Protein AF-A0A7M1QDY9-F1 (afdb_monomer)

Structure (mmCIF, N/CA/C/O backbone):
data_AF-A0A7M1QDY9-F1
#
_entry.id   AF-A0A7M1QDY9-F1
#
loop_
_atom_site.group_PDB
_atom_site.id
_atom_site.type_symbol
_atom_site.label_atom_id
_atom_site.label_alt_id
_atom_site.label_comp_id
_atom_site.label_asym_id
_atom_site.label_entity_id
_atom_site.label_seq_id
_atom_site.pdbx_PDB_ins_code
_atom_site.Cartn_x
_atom_site.Cartn_y
_atom_site.Cartn_z
_atom_site.occupancy
_atom_site.B_iso_or_equiv
_atom_site.auth_seq_id
_atom_site.auth_comp_id
_atom_site.auth_asym_id
_atom_site.auth_atom_id
_atom_site.pdbx_PDB_model_num
ATOM 1 N N . MET A 1 1 ? -4.913 10.438 -18.931 1.00 48.56 1 MET A N 1
ATOM 2 C CA . MET A 1 1 ? -5.358 9.789 -20.194 1.00 48.56 1 MET A CA 1
ATOM 3 C C . MET A 1 1 ? -5.704 8.328 -19.912 1.00 48.56 1 MET A C 1
ATOM 5 O O . MET A 1 1 ? -5.169 7.798 -18.949 1.00 48.56 1 MET A O 1
ATOM 9 N N . SER A 1 2 ? -6.590 7.679 -20.679 1.00 58.75 2 SER A N 1
ATOM 10 C CA . SER A 1 2 ? -6.944 6.262 -20.460 1.00 58.75 2 SER A CA 1
ATOM 11 C C . SER A 1 2 ? -5.987 5.308 -21.184 1.00 58.75 2 SER A C 1
ATOM 13 O O . SER A 1 2 ? -5.431 5.648 -22.227 1.00 58.75 2 SER A O 1
ATOM 15 N N . LEU A 1 3 ? -5.871 4.077 -20.683 1.00 56.25 3 LEU A N 1
ATOM 16 C CA . LEU A 1 3 ? -5.142 2.968 -21.309 1.00 56.25 3 LEU A CA 1
ATOM 17 C C . LEU A 1 3 ? -5.490 2.751 -22.793 1.00 56.25 3 LEU A C 1
ATOM 19 O O . LEU A 1 3 ? -4.623 2.469 -23.621 1.00 56.25 3 LEU A O 1
ATOM 23 N N . SER A 1 4 ? -6.764 2.932 -23.141 1.00 58.00 4 SER A N 1
ATOM 24 C CA . SER A 1 4 ? -7.235 2.851 -24.522 1.00 58.00 4 SER A CA 1
ATOM 25 C C . SER A 1 4 ? -6.537 3.862 -25.431 1.00 58.00 4 SER A C 1
ATOM 27 O O . SER A 1 4 ? -6.298 3.557 -26.591 1.00 58.00 4 SER A O 1
ATOM 29 N N . THR A 1 5 ? -6.107 5.010 -24.904 1.00 69.44 5 THR A N 1
ATOM 30 C CA . THR A 1 5 ? -5.361 6.025 -25.660 1.00 69.44 5 THR A CA 1
ATOM 31 C C . THR A 1 5 ? -3.939 5.555 -25.995 1.00 69.44 5 THR A C 1
ATOM 33 O O . THR A 1 5 ? -3.470 5.781 -27.109 1.00 69.44 5 THR A O 1
ATOM 36 N N . LEU A 1 6 ? -3.273 4.849 -25.072 1.00 61.81 6 LEU A N 1
ATOM 37 C CA . LEU A 1 6 ? -1.932 4.283 -25.277 1.00 61.81 6 LEU A CA 1
ATOM 38 C C . LEU A 1 6 ? -1.976 3.133 -26.294 1.00 61.81 6 LEU A C 1
ATOM 40 O O . LEU A 1 6 ? -1.236 3.137 -27.277 1.00 61.81 6 LEU A O 1
ATOM 44 N N . LEU A 1 7 ? -2.926 2.206 -26.135 1.00 70.19 7 LEU A N 1
ATOM 45 C CA . LEU A 1 7 ? -3.141 1.115 -27.092 1.00 70.19 7 LEU A CA 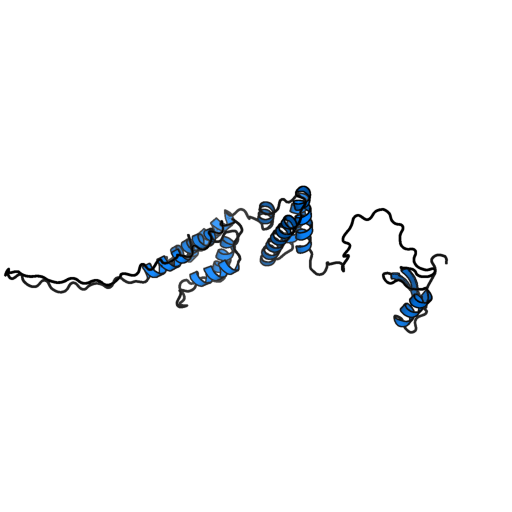1
ATOM 46 C C . LEU A 1 7 ? -3.546 1.626 -28.484 1.00 70.19 7 LEU A C 1
ATOM 48 O O . LEU A 1 7 ? -3.125 1.071 -29.499 1.00 70.19 7 LEU A O 1
ATOM 52 N N . GLN A 1 8 ? -4.339 2.697 -28.554 1.00 72.75 8 GLN A N 1
ATOM 53 C CA . GLN A 1 8 ? -4.769 3.288 -29.820 1.00 72.75 8 GLN A CA 1
ATOM 54 C C . GLN A 1 8 ? -3.642 4.049 -30.529 1.00 72.75 8 GLN A C 1
ATOM 56 O O . GLN A 1 8 ? -3.550 3.974 -31.753 1.00 72.75 8 GLN A O 1
ATOM 61 N N . ARG A 1 9 ? -2.738 4.703 -29.786 1.00 69.31 9 ARG A N 1
ATOM 62 C CA . ARG A 1 9 ? -1.502 5.272 -30.347 1.00 69.31 9 ARG A CA 1
ATOM 63 C C . ARG A 1 9 ? -0.561 4.190 -30.877 1.00 69.31 9 ARG A C 1
ATOM 65 O O . ARG A 1 9 ? -0.083 4.324 -31.999 1.00 69.31 9 ARG A O 1
ATOM 72 N N . ARG A 1 10 ? -0.375 3.088 -30.140 1.00 63.94 10 ARG A N 1
ATOM 73 C CA . ARG A 1 10 ? 0.434 1.944 -30.600 1.00 63.94 10 ARG A CA 1
ATOM 74 C C . ARG A 1 10 ? -0.115 1.333 -31.895 1.00 63.94 10 ARG A C 1
ATOM 76 O O . ARG A 1 10 ? 0.640 1.155 -32.842 1.00 63.94 10 ARG A O 1
ATOM 83 N N . LYS A 1 11 ? -1.436 1.126 -32.006 1.00 67.19 11 LYS A N 1
ATOM 84 C CA . LYS A 1 11 ? -2.069 0.666 -33.262 1.00 67.19 11 LYS A CA 1
ATOM 85 C C . LYS A 1 11 ? -1.843 1.611 -34.448 1.00 67.19 11 LYS A C 1
ATOM 87 O O . LYS A 1 11 ? -1.793 1.144 -35.580 1.00 67.19 11 LYS A O 1
ATOM 92 N N . ALA A 1 12 ? -1.724 2.915 -34.204 1.00 63.56 12 ALA A N 1
ATOM 93 C CA . ALA A 1 12 ? -1.473 3.898 -35.254 1.00 63.56 12 ALA A CA 1
ATOM 94 C C . ALA A 1 12 ? 0.001 3.938 -35.703 1.00 63.56 12 ALA A C 1
ATOM 96 O O . ALA A 1 12 ? 0.263 4.236 -36.864 1.00 63.56 12 ALA A O 1
ATOM 97 N N . ALA A 1 13 ? 0.951 3.619 -34.818 1.00 59.75 13 ALA A N 1
ATOM 98 C CA . ALA A 1 13 ? 2.385 3.639 -35.119 1.00 59.75 13 ALA A CA 1
ATOM 99 C C . ALA A 1 13 ? 2.877 2.398 -35.897 1.00 59.75 13 ALA A C 1
ATOM 101 O O . ALA A 1 13 ? 3.860 2.484 -36.626 1.00 59.75 13 ALA A O 1
ATOM 102 N N . THR A 1 14 ? 2.195 1.252 -35.784 1.00 47.06 14 THR A N 1
ATOM 103 C CA . THR A 1 14 ? 2.610 -0.023 -36.411 1.00 47.06 14 THR A CA 1
ATOM 104 C C . THR A 1 14 ? 2.152 -0.195 -37.868 1.00 47.06 14 THR A C 1
ATOM 106 O O . THR A 1 14 ? 2.354 -1.260 -38.443 1.00 47.06 14 THR A O 1
ATOM 109 N N . VAL A 1 15 ? 1.542 0.808 -38.509 1.00 42.53 15 VAL A N 1
ATOM 110 C CA . VAL A 1 15 ? 1.205 0.721 -39.943 1.00 42.53 15 VAL A CA 1
ATOM 111 C C . VAL A 1 15 ? 2.341 1.346 -40.761 1.00 42.53 15 VAL A C 1
ATOM 113 O O . VAL A 1 15 ? 2.376 2.571 -40.890 1.00 42.53 15 VAL A O 1
ATOM 116 N N . PRO A 1 16 ? 3.282 0.563 -41.328 1.00 43.78 16 PRO A N 1
ATOM 117 C CA . PRO A 1 16 ? 4.231 1.112 -42.284 1.00 43.78 16 PRO A CA 1
ATOM 118 C C . PRO A 1 16 ? 3.457 1.654 -43.488 1.00 43.78 16 PRO A C 1
ATOM 120 O O . PRO A 1 16 ? 2.618 0.964 -44.072 1.00 43.78 16 PRO A O 1
ATOM 123 N N . ALA A 1 17 ? 3.734 2.906 -43.855 1.00 47.31 17 ALA A N 1
ATOM 124 C CA . ALA A 1 17 ? 3.225 3.489 -45.083 1.00 47.31 17 ALA A CA 1
ATOM 125 C C . ALA A 1 17 ? 3.713 2.638 -46.261 1.00 47.31 17 ALA A C 1
ATOM 127 O O . ALA A 1 17 ? 4.910 2.573 -46.539 1.00 47.31 17 ALA A O 1
ATOM 128 N N . VAL A 1 18 ? 2.782 1.964 -46.936 1.00 41.25 18 VAL A N 1
ATOM 129 C CA . VAL A 1 18 ? 3.054 1.275 -48.197 1.00 41.25 18 VAL A CA 1
ATOM 130 C C . VAL A 1 18 ? 3.514 2.340 -49.197 1.00 41.25 18 VAL A C 1
ATOM 132 O O . VAL A 1 18 ? 2.745 3.266 -49.472 1.00 41.25 18 VAL A O 1
ATOM 135 N N . PRO A 1 19 ? 4.740 2.269 -49.744 1.00 42.50 19 PRO A N 1
ATOM 136 C CA . PRO A 1 19 ? 5.142 3.182 -50.795 1.00 42.50 19 PRO A CA 1
ATOM 137 C C . PRO A 1 19 ? 4.319 2.859 -52.043 1.00 42.50 19 PRO A C 1
ATOM 139 O O . PRO A 1 19 ? 4.519 1.837 -52.700 1.00 42.50 19 PRO A O 1
ATOM 142 N N . CYS A 1 20 ? 3.370 3.735 -52.368 1.00 37.59 20 CYS A N 1
ATOM 143 C CA . CYS A 1 20 ? 2.743 3.759 -53.680 1.00 37.59 20 CYS A CA 1
ATOM 144 C C . CYS A 1 20 ? 3.836 4.053 -54.712 1.00 37.59 20 CYS A C 1
ATOM 146 O O . CYS A 1 20 ? 4.263 5.195 -54.872 1.00 37.59 20 CYS A O 1
ATOM 148 N N . LEU A 1 21 ? 4.302 3.010 -55.398 1.00 41.06 21 LEU A N 1
ATOM 149 C CA . LEU A 1 21 ? 5.121 3.135 -56.595 1.00 41.06 21 LEU A CA 1
ATOM 150 C C . LEU A 1 21 ? 4.320 3.927 -57.637 1.00 41.06 21 LEU A C 1
ATOM 152 O O . LEU A 1 21 ? 3.361 3.425 -58.223 1.00 41.06 21 LEU A O 1
ATOM 156 N N . SER A 1 22 ? 4.703 5.185 -57.844 1.00 42.78 22 SER A N 1
ATOM 157 C CA . SER A 1 22 ? 4.216 6.022 -58.934 1.00 42.78 22 SER A CA 1
ATOM 158 C C . SER A 1 22 ? 4.711 5.442 -60.256 1.00 42.78 22 SER A C 1
ATOM 160 O O . SER A 1 22 ? 5.866 5.618 -60.646 1.00 42.78 22 SER A O 1
ATOM 162 N N . SER A 1 23 ? 3.824 4.710 -60.920 1.00 43.03 23 SER A N 1
ATOM 163 C CA . SER A 1 23 ? 4.032 4.158 -62.250 1.00 43.03 23 SER A CA 1
ATOM 164 C C . SER A 1 23 ? 3.696 5.205 -63.314 1.00 43.03 23 SER A C 1
ATOM 166 O O . SER A 1 23 ? 2.556 5.648 -63.404 1.00 43.03 23 SER A O 1
ATOM 168 N N . GLY A 1 24 ? 4.690 5.535 -64.142 1.00 39.44 24 GLY A N 1
ATOM 169 C CA . GLY A 1 24 ? 4.521 5.820 -65.569 1.00 39.44 24 GLY A CA 1
ATOM 170 C C . GLY A 1 24 ? 3.901 7.158 -65.971 1.00 39.44 24 GLY A C 1
ATOM 171 O O . GLY A 1 24 ? 2.699 7.263 -66.194 1.00 39.44 24 GLY A O 1
ATOM 172 N N . GLU A 1 25 ? 4.760 8.142 -66.234 1.00 46.03 25 GLU A N 1
ATOM 173 C CA . GLU A 1 25 ? 4.454 9.262 -67.125 1.00 46.03 25 GLU A CA 1
ATOM 174 C C . GLU A 1 25 ? 4.412 8.746 -68.577 1.00 46.03 25 GLU A C 1
ATOM 176 O O . GLU A 1 25 ? 5.436 8.412 -69.170 1.00 46.03 25 GLU A O 1
ATOM 181 N N . GLY A 1 26 ? 3.208 8.633 -69.142 1.00 42.25 26 GLY A N 1
ATOM 182 C CA . GLY A 1 26 ? 2.973 8.179 -70.512 1.00 42.25 26 GLY A CA 1
ATOM 183 C C . GLY A 1 26 ? 1.900 9.012 -71.211 1.00 42.25 26 GLY A C 1
ATOM 184 O O . GLY A 1 26 ? 0.713 8.816 -70.996 1.00 42.25 26 GLY A O 1
ATOM 185 N N . 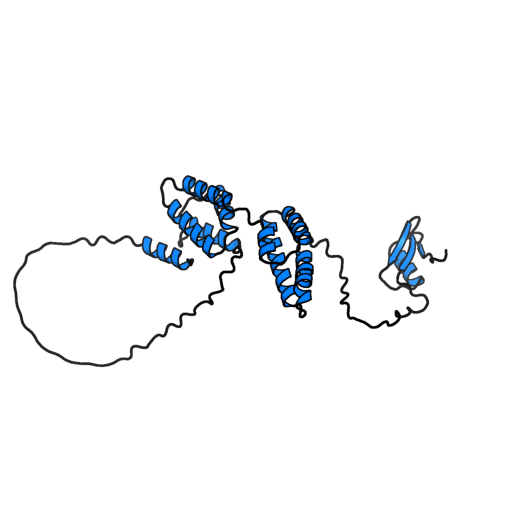THR A 1 27 ? 2.358 9.930 -72.066 1.00 42.66 27 THR A N 1
ATOM 186 C CA . THR A 1 27 ? 1.692 10.510 -73.254 1.00 42.66 27 THR A CA 1
ATOM 187 C C . THR A 1 27 ? 0.223 10.959 -73.171 1.00 42.66 27 THR A C 1
ATOM 189 O O . THR A 1 27 ? -0.720 10.177 -73.246 1.00 42.66 27 THR A O 1
ATOM 192 N N . LYS A 1 28 ? 0.051 12.287 -73.220 1.00 44.84 28 LYS A N 1
ATOM 193 C CA . LYS A 1 28 ? -1.191 13.005 -73.544 1.00 44.84 28 LYS A CA 1
ATOM 194 C C . LYS A 1 28 ? -1.674 12.666 -74.965 1.00 44.84 28 LYS A C 1
ATOM 196 O O . LYS A 1 28 ? -0.931 12.873 -75.924 1.00 44.84 28 LYS A O 1
ATOM 201 N N . LYS A 1 29 ? -2.943 12.269 -75.116 1.00 51.09 29 LYS A N 1
ATOM 202 C CA . LYS A 1 29 ? -3.711 12.415 -76.366 1.00 51.09 29 LYS A CA 1
ATOM 203 C C . LYS A 1 29 ? -5.193 12.702 -76.072 1.00 51.09 29 LYS A C 1
ATOM 205 O O . LYS A 1 29 ? -5.890 11.885 -75.491 1.00 51.09 29 LYS A O 1
ATOM 210 N N . THR A 1 30 ? -5.580 13.921 -76.448 1.00 43.28 30 THR A N 1
ATOM 211 C CA . THR A 1 30 ? -6.869 14.435 -76.961 1.00 43.28 30 THR A CA 1
ATOM 212 C C . THR A 1 30 ? -8.168 13.627 -76.821 1.00 43.28 30 THR A C 1
ATOM 214 O O . THR A 1 30 ? -8.293 12.555 -77.399 1.00 43.28 30 THR A O 1
ATOM 217 N N . THR A 1 31 ? -9.149 14.307 -76.206 1.00 45.59 31 THR A N 1
ATOM 218 C CA . THR A 1 31 ? -10.483 14.676 -76.742 1.00 45.59 31 THR A CA 1
ATOM 219 C C . THR A 1 31 ? -11.425 13.575 -77.237 1.00 45.59 31 THR A C 1
ATOM 221 O O . THR A 1 31 ? -11.134 12.943 -78.243 1.00 45.59 31 THR A O 1
ATOM 224 N N . THR A 1 32 ? -12.607 13.476 -76.606 1.00 46.06 32 THR A N 1
ATOM 225 C CA . THR A 1 32 ? -13.937 13.530 -77.260 1.00 46.06 32 THR A CA 1
ATOM 226 C C . THR A 1 32 ? -15.043 13.641 -76.199 1.00 46.06 32 THR A C 1
ATOM 228 O O . THR A 1 32 ? -15.113 12.849 -75.262 1.00 46.06 32 THR A O 1
ATOM 231 N N . GLU A 1 33 ? -15.883 14.664 -76.358 1.00 47.62 33 GLU A N 1
ATOM 232 C CA . GLU A 1 33 ? -17.169 14.874 -75.689 1.00 47.62 33 GLU A CA 1
ATOM 233 C C . GLU A 1 33 ? -18.214 13.853 -76.172 1.00 47.62 33 GLU A C 1
ATOM 235 O O . GLU A 1 33 ? -18.230 13.539 -77.358 1.00 47.62 33 GLU A O 1
ATOM 240 N N . GLN A 1 34 ? -19.135 13.407 -75.307 1.00 49.91 34 GLN A N 1
ATOM 241 C CA . GLN A 1 34 ? -20.586 13.659 -75.443 1.00 49.91 34 GLN A CA 1
ATOM 242 C C . GLN A 1 34 ? -21.462 12.843 -74.455 1.00 49.91 34 GLN A C 1
ATOM 244 O O . GLN A 1 34 ? -20.965 11.905 -73.833 1.00 49.91 34 GLN A O 1
ATOM 249 N N . PRO A 1 35 ? -22.737 13.258 -74.244 1.00 58.16 35 PRO A N 1
ATOM 250 C CA . PRO A 1 35 ? -23.470 13.134 -72.980 1.00 58.16 35 PRO A CA 1
ATOM 251 C C . PRO A 1 35 ? -24.764 12.288 -73.043 1.00 58.16 35 PRO A C 1
ATOM 253 O O . PRO A 1 35 ? -25.218 11.897 -74.115 1.00 58.16 35 PRO A O 1
ATOM 256 N N . GLY A 1 36 ? -25.419 12.147 -71.878 1.00 36.53 36 GLY A N 1
ATOM 257 C CA . GLY A 1 36 ? -26.836 11.762 -71.710 1.00 36.53 36 GLY A CA 1
ATOM 258 C C . GLY A 1 36 ? -27.037 10.303 -71.273 1.00 36.53 36 GLY A C 1
ATOM 259 O O . GLY A 1 36 ? -26.278 9.439 -71.681 1.00 36.53 36 GLY A O 1
ATOM 260 N N . THR A 1 37 ? -28.012 9.901 -70.450 1.00 47.97 37 THR A N 1
ATOM 261 C CA . THR A 1 37 ? -29.189 10.543 -69.817 1.00 47.97 37 THR A CA 1
ATOM 262 C C . THR A 1 37 ? -29.685 9.570 -68.686 1.00 47.97 37 THR A C 1
ATOM 264 O O . THR A 1 37 ? -28.922 8.664 -68.353 1.00 47.97 37 THR A O 1
ATOM 267 N N . PRO A 1 38 ? -30.864 9.694 -68.020 1.00 62.66 38 PRO A N 1
ATOM 268 C CA . PRO A 1 38 ? -30.998 9.533 -66.565 1.00 62.66 38 PRO A CA 1
ATOM 269 C C . PRO A 1 38 ? -31.962 8.393 -66.133 1.00 62.66 38 PRO A C 1
ATOM 271 O O . PRO A 1 38 ? -32.515 7.672 -66.959 1.00 62.66 38 PRO A O 1
ATOM 274 N N . GLY A 1 39 ? -32.231 8.299 -64.825 1.00 34.91 39 GLY A N 1
ATOM 275 C CA . GLY A 1 39 ? -33.263 7.443 -64.210 1.00 34.91 39 GLY A CA 1
ATOM 276 C C . GLY A 1 39 ? -32.633 6.272 -63.451 1.00 34.91 39 GLY A C 1
ATOM 277 O O . GLY A 1 39 ? -31.699 5.661 -63.941 1.00 34.91 39 GLY A O 1
ATOM 278 N N . SER A 1 40 ? -33.026 5.896 -62.240 1.00 43.34 40 SER A N 1
ATOM 279 C CA . SER A 1 40 ? -34.266 6.107 -61.497 1.00 43.34 40 SER A CA 1
ATOM 280 C C . SER A 1 40 ? -33.983 5.902 -59.992 1.00 43.34 40 SER A C 1
ATOM 282 O O . SER A 1 40 ? -32.942 5.334 -59.651 1.00 43.34 40 SER A O 1
ATOM 284 N N . PRO A 1 41 ? -34.880 6.341 -59.094 1.00 66.69 41 PRO A N 1
ATOM 285 C CA . PRO A 1 41 ? -34.748 6.190 -57.651 1.00 66.69 41 PRO A CA 1
ATOM 286 C C . PRO A 1 41 ? -35.358 4.860 -57.183 1.00 66.69 41 PRO A C 1
ATOM 288 O O . PRO A 1 41 ? -36.355 4.427 -57.747 1.00 66.69 41 PRO A O 1
ATOM 291 N N . ASP A 1 42 ? -34.818 4.252 -56.122 1.00 35.75 42 ASP A N 1
ATOM 292 C CA . ASP A 1 42 ? -35.671 3.833 -55.005 1.00 35.75 42 ASP A CA 1
ATOM 293 C C . ASP A 1 42 ? -34.8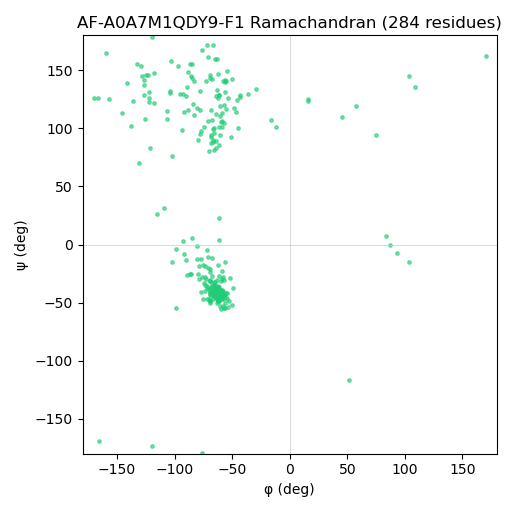90 3.458 -53.736 1.00 35.75 42 ASP A C 1
ATOM 295 O O . ASP A 1 42 ? -33.970 2.644 -53.734 1.00 35.75 42 ASP A O 1
ATOM 299 N N . SER A 1 43 ? -35.299 4.129 -52.660 1.00 45.75 43 SER A N 1
ATOM 300 C CA . SER A 1 43 ? -35.496 3.664 -51.288 1.00 45.75 43 SER A CA 1
ATOM 301 C C . SER A 1 43 ? -34.873 2.329 -50.865 1.00 45.75 43 SER A C 1
ATOM 303 O O . SER A 1 43 ? -35.302 1.285 -51.333 1.00 45.75 43 SER A O 1
ATOM 305 N N . THR A 1 44 ? -34.048 2.331 -49.808 1.00 42.69 44 THR A N 1
ATOM 306 C CA . THR A 1 44 ? -34.270 1.452 -48.638 1.00 42.69 44 THR A CA 1
ATOM 307 C C . THR A 1 44 ? -33.570 2.020 -47.393 1.00 42.69 44 THR A C 1
ATOM 309 O O . THR A 1 44 ? -32.379 2.308 -47.393 1.00 42.69 44 THR A O 1
ATOM 312 N N . ALA A 1 45 ? -34.375 2.186 -46.344 1.00 45.84 45 ALA A N 1
ATOM 313 C CA . ALA A 1 45 ? -34.083 2.481 -44.943 1.00 45.84 45 ALA A CA 1
ATOM 314 C C . ALA A 1 45 ? -32.631 2.275 -44.450 1.00 45.84 45 ALA A C 1
ATOM 316 O O . ALA A 1 45 ? -32.196 1.162 -44.160 1.00 45.84 45 ALA A O 1
ATOM 317 N N . GLY A 1 46 ? -31.932 3.391 -44.218 1.00 36.38 46 GLY A N 1
ATOM 318 C CA . GLY A 1 46 ? -30.735 3.455 -43.381 1.00 36.38 46 GLY A CA 1
ATOM 319 C C . GLY A 1 46 ? -31.120 3.501 -41.905 1.00 36.38 46 GLY A C 1
ATOM 320 O O . GLY A 1 46 ? -31.351 4.565 -41.336 1.00 36.38 46 GLY A O 1
ATOM 321 N N . MET A 1 47 ? -31.227 2.316 -41.318 1.00 43.16 47 MET A N 1
ATOM 322 C CA . MET A 1 47 ? -31.376 2.036 -39.895 1.00 43.16 47 MET A CA 1
ATOM 323 C C . MET A 1 47 ? -30.368 2.850 -39.066 1.00 43.16 47 MET A C 1
ATOM 325 O O . MET A 1 47 ? -29.156 2.664 -39.161 1.00 43.16 47 MET A O 1
ATOM 329 N N . VAL A 1 48 ? -30.883 3.775 -38.253 1.00 40.62 48 VAL A N 1
ATOM 330 C CA . VAL A 1 48 ? -30.109 4.518 -37.255 1.00 40.62 48 VAL A CA 1
ATOM 331 C C . VAL A 1 48 ? -29.683 3.525 -36.174 1.00 40.62 48 VAL A C 1
ATOM 333 O O . VAL A 1 48 ? -30.414 3.279 -35.217 1.00 40.62 48 VAL A O 1
ATOM 336 N N . CYS A 1 49 ? -28.496 2.936 -36.322 1.00 34.41 49 CYS A N 1
ATOM 337 C CA . CYS A 1 49 ? -27.808 2.272 -35.219 1.00 34.41 49 CYS A CA 1
ATOM 338 C C . CYS A 1 49 ? -27.378 3.345 -34.218 1.00 34.41 49 CYS A C 1
ATOM 340 O O . CYS A 1 49 ? -26.276 3.891 -34.273 1.00 34.41 49 CYS A O 1
ATOM 342 N N . ARG A 1 50 ? -28.293 3.667 -33.301 1.00 38.41 50 ARG A N 1
ATOM 343 C CA . ARG A 1 50 ? -28.003 4.356 -32.051 1.00 38.41 50 ARG A CA 1
ATOM 344 C C . ARG A 1 50 ? -27.109 3.425 -31.235 1.00 38.41 50 ARG A C 1
ATOM 346 O O . ARG A 1 50 ? -27.593 2.580 -30.495 1.00 38.41 50 ARG A O 1
ATOM 353 N N . VAL A 1 51 ? -25.800 3.546 -31.435 1.00 40.94 51 VAL A N 1
ATOM 354 C CA . VAL A 1 51 ? -24.803 2.978 -30.531 1.00 40.94 51 VAL A CA 1
ATOM 355 C C . VAL A 1 51 ? -24.960 3.740 -29.223 1.00 40.94 51 VAL A C 1
ATOM 357 O O . VAL A 1 51 ? -24.463 4.858 -29.073 1.00 40.94 51 VAL A O 1
ATOM 360 N N . GLU A 1 52 ? -25.727 3.166 -28.301 1.00 36.41 52 GLU A N 1
ATOM 361 C CA . GLU A 1 52 ? -25.663 3.522 -26.894 1.00 36.41 52 GLU A CA 1
ATOM 362 C C . GLU A 1 52 ? -24.236 3.213 -26.445 1.00 36.41 52 GLU A C 1
ATOM 364 O O . GLU A 1 52 ? -23.870 2.080 -26.150 1.00 36.41 52 GLU A O 1
ATOM 369 N N . ARG A 1 53 ? -23.380 4.239 -26.495 1.00 43.91 53 ARG A N 1
ATOM 370 C CA . ARG A 1 53 ? -22.160 4.259 -25.702 1.00 43.91 53 ARG A CA 1
ATOM 371 C C . ARG A 1 53 ? -22.625 4.158 -24.262 1.00 43.91 53 ARG A C 1
ATOM 373 O O . ARG A 1 53 ? -23.070 5.155 -23.696 1.00 43.91 53 ARG A O 1
ATOM 380 N N . GLU A 1 54 ? -22.525 2.958 -23.709 1.00 35.44 54 GLU A N 1
ATOM 381 C CA . GLU A 1 54 ? -22.377 2.744 -22.281 1.00 35.44 54 GLU A CA 1
ATOM 382 C C . GLU A 1 54 ? -21.209 3.633 -21.840 1.00 35.44 54 GLU A C 1
ATOM 384 O O . GLU A 1 54 ? -20.033 3.314 -22.010 1.00 35.44 54 GLU A O 1
ATOM 389 N N . GLN A 1 55 ? -21.537 4.848 -21.405 1.00 41.97 55 GLN A N 1
ATOM 390 C CA . GLN A 1 55 ? -20.615 5.674 -20.657 1.00 41.97 55 GLN A CA 1
ATOM 391 C C . GLN A 1 55 ? -20.407 4.923 -19.353 1.00 41.97 55 GLN A C 1
ATOM 393 O O . GLN A 1 55 ? -21.272 4.950 -18.477 1.00 41.97 55 GLN A O 1
ATOM 398 N N . GLU A 1 56 ? -19.278 4.215 -19.266 1.00 37.47 56 GLU A N 1
ATOM 399 C CA . GLU A 1 56 ? -18.739 3.779 -17.986 1.00 37.47 56 GLU A CA 1
ATOM 400 C C . GLU A 1 56 ? -18.865 4.960 -17.019 1.00 37.47 56 GLU A C 1
ATOM 402 O O . GLU A 1 56 ? -18.486 6.087 -17.377 1.00 37.47 56 GLU A O 1
ATOM 407 N N . PRO A 1 57 ? -19.458 4.747 -15.832 1.00 38.31 57 PRO A N 1
ATOM 408 C CA . PRO A 1 57 ? -19.617 5.813 -14.869 1.00 38.31 57 PRO A CA 1
ATOM 409 C C . PRO A 1 57 ? -18.239 6.420 -14.634 1.00 38.31 57 PRO A C 1
ATOM 411 O O . PRO A 1 57 ? -17.278 5.707 -14.344 1.00 38.31 57 PRO A O 1
ATOM 414 N N . ILE A 1 58 ? -18.145 7.740 -14.800 1.00 42.38 58 ILE A N 1
ATOM 415 C CA . ILE A 1 58 ? -16.971 8.527 -14.435 1.00 42.38 58 ILE A CA 1
ATOM 416 C C . ILE A 1 58 ? -16.885 8.432 -12.911 1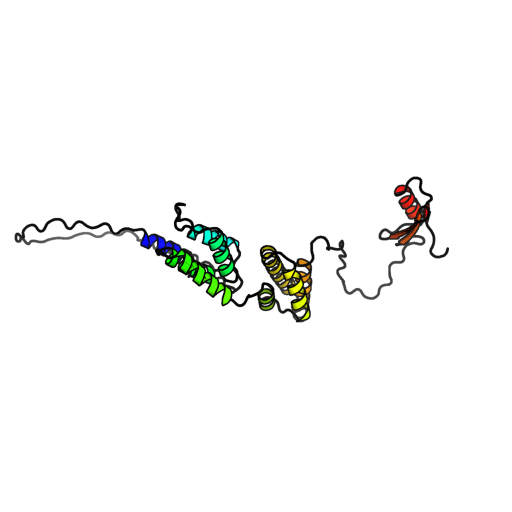.00 42.38 58 ILE A C 1
ATOM 418 O O . ILE A 1 58 ? -17.394 9.282 -12.184 1.00 42.38 58 ILE A O 1
ATOM 422 N N . ILE A 1 59 ? -16.322 7.328 -12.420 1.00 44.47 59 ILE A N 1
ATOM 423 C CA . ILE A 1 59 ? -15.906 7.186 -11.037 1.00 44.47 59 ILE A CA 1
ATOM 424 C C . ILE A 1 59 ? -14.873 8.287 -10.879 1.00 44.47 59 ILE A C 1
ATOM 426 O O . ILE A 1 59 ? -13.828 8.257 -11.531 1.00 44.47 59 ILE A O 1
ATOM 430 N N . ALA A 1 60 ? -15.226 9.313 -10.104 1.00 43.72 60 ALA A N 1
ATOM 431 C CA . ALA A 1 60 ? -14.296 10.357 -9.729 1.00 43.72 60 ALA A CA 1
ATOM 432 C C . ALA A 1 60 ? -13.031 9.658 -9.231 1.00 43.72 60 ALA A C 1
ATOM 434 O O . ALA A 1 60 ? -13.104 8.862 -8.293 1.00 43.72 60 ALA A O 1
ATOM 435 N N . ASP A 1 61 ? -11.929 9.897 -9.945 1.00 48.56 61 ASP A N 1
ATOM 436 C CA . ASP A 1 61 ? -10.601 9.352 -9.690 1.00 48.56 61 ASP A CA 1
ATOM 437 C C . ASP A 1 61 ? -10.197 9.852 -8.299 1.00 48.56 61 ASP A C 1
ATOM 439 O O . ASP A 1 61 ? -9.680 10.954 -8.114 1.00 48.56 61 ASP A O 1
ATOM 443 N N . SER A 1 62 ? -10.626 9.105 -7.284 1.00 49.75 62 SER A N 1
ATOM 444 C CA . SER A 1 62 ? -10.228 9.283 -5.901 1.00 49.75 62 SER A CA 1
ATOM 445 C C . SER A 1 62 ? -8.716 9.217 -5.957 1.00 49.75 62 SER A C 1
ATOM 447 O O . SER A 1 62 ? -8.189 8.187 -6.361 1.00 49.75 62 SER A O 1
ATOM 449 N N . GLY A 1 63 ? -8.020 10.301 -5.603 1.00 54.28 63 GLY A N 1
ATOM 450 C CA . GLY A 1 63 ? -6.551 10.388 -5.596 1.00 54.28 63 GLY A CA 1
ATOM 451 C C . GLY A 1 63 ? -5.857 9.403 -4.641 1.00 54.28 63 GLY A C 1
ATOM 452 O O . GLY A 1 63 ? -4.742 9.657 -4.188 1.00 54.28 63 GLY A O 1
ATOM 453 N N . ALA A 1 64 ? -6.533 8.310 -4.293 1.00 56.25 64 ALA A N 1
ATOM 454 C CA . ALA A 1 64 ? -6.000 7.124 -3.683 1.00 56.25 64 ALA A CA 1
ATOM 455 C C . ALA A 1 64 ? -5.081 6.379 -4.673 1.00 56.25 64 ALA A C 1
ATOM 457 O O . ALA A 1 64 ? -5.371 6.287 -5.871 1.00 56.25 64 ALA A O 1
ATOM 458 N N . PRO A 1 65 ? -3.982 5.798 -4.175 1.00 62.81 65 PRO A N 1
ATOM 459 C CA . PRO A 1 65 ? -3.080 5.004 -4.991 1.00 62.81 65 PRO A CA 1
ATOM 460 C C . PRO A 1 65 ? -3.811 3.769 -5.537 1.00 62.81 65 PRO A C 1
ATOM 462 O O . PRO A 1 65 ? -4.492 3.038 -4.801 1.00 62.81 65 PRO A O 1
ATOM 465 N N . ALA A 1 66 ? -3.656 3.519 -6.837 1.00 69.44 66 ALA A N 1
ATOM 466 C CA . ALA A 1 66 ? -4.231 2.356 -7.518 1.00 69.44 66 ALA A CA 1
ATOM 467 C C . ALA A 1 66 ? -3.648 1.033 -6.960 1.00 69.44 66 ALA A C 1
ATOM 469 O O . ALA A 1 66 ? -2.587 1.057 -6.330 1.00 69.44 66 ALA A O 1
ATOM 470 N N . PRO A 1 67 ? -4.303 -0.130 -7.125 1.00 73.44 67 PRO A N 1
ATOM 471 C CA . PRO A 1 67 ? -3.763 -1.406 -6.637 1.00 73.44 67 PRO A CA 1
ATOM 472 C C . PRO A 1 67 ? -2.432 -1.758 -7.324 1.00 73.44 67 PRO A C 1
ATOM 474 O O . PRO A 1 67 ? -2.242 -1.429 -8.494 1.00 73.44 67 PRO A O 1
ATOM 477 N N . GLU A 1 68 ? -1.501 -2.425 -6.635 1.00 73.62 68 GLU A N 1
ATOM 478 C CA . GLU A 1 68 ? -0.212 -2.850 -7.225 1.00 73.62 68 GLU A CA 1
ATOM 479 C C . GLU A 1 68 ? -0.369 -3.760 -8.450 1.00 73.62 68 GLU A C 1
ATOM 481 O O . GLU A 1 68 ? 0.452 -3.723 -9.363 1.00 73.62 68 GLU A O 1
ATOM 486 N N . THR A 1 69 ? -1.467 -4.515 -8.526 1.00 78.31 69 THR A N 1
ATOM 487 C CA . THR A 1 69 ? -1.786 -5.385 -9.669 1.00 78.31 69 THR A CA 1
ATOM 488 C C . THR A 1 69 ? -1.844 -4.612 -10.989 1.00 78.31 69 THR A C 1
ATOM 490 O O . THR A 1 69 ? -1.470 -5.148 -12.032 1.00 78.31 69 THR A O 1
ATOM 493 N N . ASP A 1 70 ? -2.233 -3.333 -10.947 1.00 82.69 70 ASP A N 1
ATOM 494 C CA . ASP A 1 70 ? -2.206 -2.458 -12.120 1.00 82.69 70 ASP A CA 1
ATOM 495 C C . ASP A 1 70 ? -0.763 -2.131 -12.552 1.00 82.69 70 ASP A C 1
ATOM 497 O O . ASP A 1 70 ? -0.504 -1.956 -13.742 1.00 82.69 70 ASP A O 1
ATOM 501 N N . ILE A 1 71 ? 0.191 -2.064 -11.613 1.00 88.94 71 ILE A N 1
ATOM 502 C CA . ILE A 1 71 ? 1.612 -1.800 -11.894 1.00 88.94 71 ILE A CA 1
ATOM 503 C C . ILE A 1 71 ? 2.240 -2.996 -12.603 1.00 88.94 71 ILE A C 1
ATOM 505 O O . ILE A 1 71 ? 2.909 -2.811 -13.617 1.00 88.94 71 ILE A O 1
ATOM 509 N N . ASP A 1 72 ? 2.009 -4.216 -12.113 1.00 89.88 72 ASP A N 1
ATOM 510 C CA . ASP A 1 72 ? 2.548 -5.421 -12.754 1.00 89.88 72 ASP A CA 1
ATOM 511 C C . ASP A 1 72 ? 1.980 -5.605 -14.165 1.00 89.88 72 ASP A C 1
ATOM 513 O O . ASP A 1 72 ? 2.707 -5.968 -15.092 1.00 89.88 72 ASP A O 1
ATOM 517 N N . TRP A 1 73 ? 0.701 -5.278 -14.360 1.00 92.12 73 TRP A N 1
ATOM 518 C CA . TRP A 1 73 ? 0.090 -5.283 -15.683 1.00 92.12 73 TRP A CA 1
ATOM 519 C C . TRP A 1 73 ? 0.689 -4.195 -16.599 1.00 92.12 73 TRP A C 1
ATOM 521 O O . TRP A 1 73 ? 0.976 -4.461 -17.766 1.00 92.12 73 TRP A O 1
ATOM 531 N N . LEU A 1 74 ? 0.962 -2.985 -16.097 1.00 92.69 74 LEU A N 1
ATOM 532 C CA . LEU A 1 74 ? 1.660 -1.943 -16.869 1.00 92.69 74 LEU A CA 1
ATOM 533 C C . LEU A 1 74 ? 3.092 -2.356 -17.231 1.00 92.69 74 LEU A C 1
ATOM 535 O O . LEU A 1 74 ? 3.492 -2.209 -18.384 1.00 92.69 74 LEU A O 1
ATOM 539 N N . LEU A 1 75 ? 3.839 -2.928 -16.285 1.00 93.38 75 LEU A N 1
ATOM 540 C CA . LEU A 1 75 ? 5.178 -3.471 -16.517 1.00 93.38 75 LEU A CA 1
ATOM 541 C C . LEU A 1 75 ? 5.176 -4.565 -17.580 1.00 93.38 75 LEU A C 1
ATOM 543 O O . LEU A 1 75 ? 6.064 -4.599 -18.430 1.00 93.38 75 LEU A O 1
ATOM 547 N N . HIS A 1 76 ? 4.165 -5.434 -17.565 1.00 92.56 76 HIS A N 1
ATOM 548 C CA . HIS A 1 76 ? 4.005 -6.456 -18.588 1.00 92.56 76 HIS A CA 1
ATOM 549 C C . HIS A 1 76 ? 3.848 -5.840 -19.988 1.00 92.56 76 HIS A C 1
ATOM 551 O O . HIS A 1 76 ? 4.537 -6.266 -20.906 1.00 92.56 76 HIS A O 1
ATOM 557 N N . ASN A 1 77 ? 3.031 -4.792 -20.148 1.00 93.62 77 ASN A N 1
ATOM 558 C CA . ASN A 1 77 ? 2.846 -4.114 -21.445 1.00 93.62 77 ASN A CA 1
ATOM 559 C C . ASN A 1 77 ? 4.028 -3.238 -21.887 1.00 93.62 77 ASN A C 1
ATOM 561 O O . ASN A 1 77 ? 4.113 -2.851 -23.057 1.00 93.62 77 ASN A O 1
ATOM 565 N N . LEU A 1 78 ? 4.901 -2.862 -20.952 1.00 93.50 78 LEU A N 1
ATOM 566 C CA . LEU A 1 78 ? 6.174 -2.224 -21.272 1.00 93.50 78 LEU A CA 1
ATOM 567 C C . LEU A 1 78 ? 7.184 -3.268 -21.761 1.00 93.50 78 LEU A C 1
ATOM 569 O O . LEU A 1 78 ? 7.891 -3.023 -22.729 1.00 93.50 78 LEU A O 1
ATOM 573 N N . ARG A 1 79 ? 7.223 -4.452 -21.139 1.00 94.56 79 ARG A N 1
ATOM 574 C CA . ARG A 1 79 ? 8.110 -5.548 -21.556 1.00 94.56 79 ARG A CA 1
ATOM 575 C C . ARG A 1 79 ? 7.681 -6.202 -22.862 1.00 94.56 79 ARG A C 1
ATOM 577 O O . ARG A 1 79 ? 8.541 -6.582 -23.647 1.00 94.56 79 ARG A O 1
ATOM 584 N N . PHE A 1 80 ? 6.380 -6.354 -23.079 1.00 93.06 80 PHE A N 1
ATOM 585 C CA . PHE A 1 80 ? 5.832 -7.120 -24.189 1.00 93.06 80 PHE A CA 1
ATOM 586 C C . PHE A 1 80 ? 4.809 -6.307 -24.972 1.00 93.06 80 PHE A C 1
ATOM 588 O O . PHE A 1 80 ? 4.038 -5.524 -24.411 1.00 93.06 80 PHE A O 1
ATOM 595 N N . ASP A 1 81 ? 4.779 -6.513 -26.283 1.00 90.44 81 ASP A N 1
ATOM 596 C CA . ASP A 1 81 ? 3.684 -6.022 -27.103 1.00 90.44 81 ASP A CA 1
ATOM 597 C C . ASP A 1 81 ? 2.423 -6.898 -26.946 1.00 90.44 81 ASP A C 1
ATOM 599 O O . ASP A 1 81 ? 2.390 -7.890 -26.216 1.00 90.44 81 ASP A O 1
ATOM 603 N N . TYR A 1 82 ? 1.353 -6.544 -27.658 1.00 86.00 82 TYR A N 1
ATOM 604 C CA . TYR A 1 82 ? 0.092 -7.293 -27.611 1.00 86.00 82 TYR A CA 1
ATOM 605 C C . TYR A 1 82 ? 0.183 -8.701 -28.231 1.00 86.00 82 TYR A C 1
ATOM 607 O O . TYR A 1 82 ? -0.754 -9.485 -28.080 1.00 86.00 82 TYR A O 1
ATOM 615 N N . THR A 1 83 ? 1.267 -9.016 -28.948 1.00 88.69 83 THR A N 1
ATOM 616 C CA . THR A 1 83 ? 1.545 -10.346 -29.509 1.00 88.69 83 THR A CA 1
ATOM 617 C C . THR A 1 83 ? 2.376 -11.214 -28.563 1.00 88.69 83 THR A C 1
ATOM 619 O O . THR A 1 83 ? 2.528 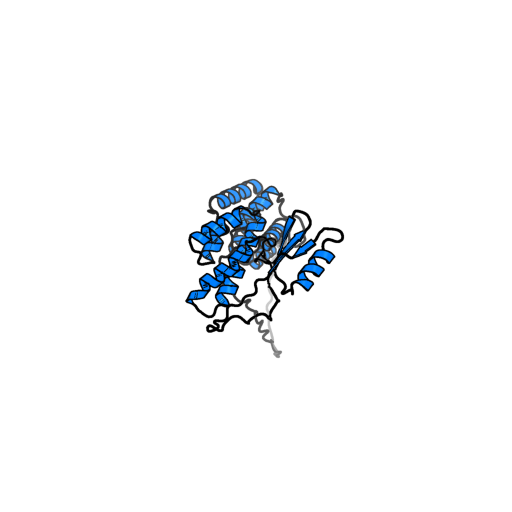-12.410 -28.805 1.00 88.69 83 THR A O 1
ATOM 622 N N . GLY A 1 84 ? 2.877 -10.634 -27.466 1.00 87.25 84 GLY A N 1
ATOM 623 C CA . GLY A 1 84 ? 3.792 -11.283 -26.532 1.00 87.25 84 GLY A CA 1
ATOM 624 C C . GLY A 1 84 ? 5.256 -11.223 -26.973 1.00 87.25 84 GLY A C 1
ATOM 625 O O . GLY A 1 84 ? 6.102 -11.850 -26.335 1.00 87.25 84 GLY A O 1
ATOM 626 N N . ALA A 1 85 ? 5.577 -10.486 -28.040 1.00 85.50 85 ALA A N 1
ATOM 627 C CA . ALA A 1 85 ? 6.956 -10.261 -28.445 1.00 85.50 85 ALA A CA 1
ATOM 628 C C . ALA A 1 85 ? 7.633 -9.282 -27.469 1.00 85.50 85 ALA A C 1
ATOM 630 O O . ALA A 1 85 ? 6.990 -8.327 -27.022 1.00 85.50 85 ALA A O 1
ATOM 631 N N . PRO A 1 86 ? 8.914 -9.501 -27.117 1.00 90.12 86 PRO A N 1
ATOM 632 C CA . PRO A 1 86 ? 9.652 -8.573 -26.272 1.00 90.12 86 PRO A CA 1
ATOM 633 C C . PRO A 1 86 ? 9.774 -7.220 -26.980 1.00 90.12 86 PRO A C 1
ATOM 635 O O . PRO A 1 86 ? 10.215 -7.152 -28.126 1.00 90.12 86 PRO A O 1
ATOM 638 N N . LEU A 1 87 ? 9.358 -6.159 -26.292 1.00 89.56 87 LEU A N 1
ATOM 639 C CA . LEU A 1 87 ? 9.391 -4.785 -26.782 1.00 89.56 87 LEU A CA 1
ATOM 640 C C . LEU A 1 87 ? 10.612 -4.048 -26.232 1.00 89.56 87 LEU A C 1
ATOM 642 O O . LEU A 1 87 ? 11.426 -3.549 -27.002 1.00 89.56 87 LEU A O 1
ATOM 646 N N . HIS A 1 88 ? 10.752 -4.047 -24.904 1.00 90.69 88 HIS A N 1
ATOM 647 C CA . HIS A 1 88 ? 11.841 -3.382 -24.195 1.00 90.69 88 HIS A CA 1
ATOM 648 C C . HIS A 1 88 ? 12.541 -4.358 -23.253 1.00 90.69 88 HIS A C 1
ATOM 650 O O . HIS A 1 88 ? 11.892 -5.119 -22.526 1.00 90.69 88 HIS A O 1
ATOM 656 N N . GLU A 1 89 ? 13.870 -4.306 -23.219 1.00 90.56 89 GLU A N 1
ATOM 657 C CA . GLU A 1 89 ? 14.666 -5.048 -22.243 1.00 90.56 89 GLU A CA 1
ATOM 658 C C . GLU A 1 89 ? 14.626 -4.314 -20.897 1.00 90.56 89 GLU A C 1
ATOM 660 O O . GLU A 1 89 ? 15.355 -3.358 -20.651 1.00 90.56 89 GLU A O 1
ATOM 665 N N . ILE A 1 90 ? 13.699 -4.734 -20.037 1.00 92.06 90 ILE A N 1
ATOM 666 C CA . ILE A 1 90 ? 13.553 -4.210 -18.676 1.00 92.06 90 ILE A CA 1
ATOM 667 C C . ILE A 1 90 ? 14.071 -5.280 -17.727 1.00 92.06 90 ILE A C 1
ATOM 669 O O . ILE A 1 90 ? 13.408 -6.307 -17.552 1.00 92.06 90 ILE A O 1
ATOM 673 N N . ASP A 1 91 ? 15.237 -5.054 -17.127 1.00 91.94 91 ASP A N 1
ATOM 674 C CA . ASP A 1 91 ? 15.787 -5.930 -16.092 1.00 91.94 91 ASP A CA 1
ATOM 675 C C . ASP A 1 91 ? 15.016 -5.803 -14.759 1.00 91.94 91 ASP A C 1
ATOM 677 O O . ASP A 1 91 ? 14.131 -4.955 -14.587 1.00 91.94 91 ASP A O 1
ATOM 681 N N . ASP A 1 92 ? 15.316 -6.678 -13.798 1.00 87.31 92 ASP A N 1
ATOM 682 C CA . ASP A 1 92 ? 14.617 -6.687 -12.506 1.00 87.31 92 ASP A CA 1
ATOM 683 C C . ASP A 1 92 ? 14.912 -5.436 -11.659 1.00 87.31 92 ASP A C 1
ATOM 685 O O . ASP A 1 92 ? 14.068 -5.012 -10.862 1.00 87.31 92 ASP A O 1
ATOM 689 N N . GLY A 1 93 ? 16.075 -4.808 -11.855 1.00 89.50 93 GLY A N 1
ATOM 690 C CA . GLY A 1 93 ? 16.456 -3.574 -11.171 1.00 89.50 93 GLY A CA 1
ATOM 691 C C . GLY A 1 93 ? 15.621 -2.385 -11.644 1.00 89.50 93 GLY A C 1
ATOM 692 O O . GLY A 1 93 ? 15.036 -1.666 -10.828 1.00 89.50 93 GLY A O 1
ATOM 693 N N . LEU A 1 94 ? 15.500 -2.213 -12.960 1.00 92.75 94 LEU A N 1
ATOM 694 C CA . LEU A 1 94 ? 14.659 -1.200 -13.580 1.00 92.75 94 LEU A CA 1
ATOM 695 C C . LEU A 1 94 ? 13.181 -1.454 -13.271 1.00 92.75 94 LEU A C 1
ATOM 697 O O . LEU A 1 94 ? 12.470 -0.517 -12.907 1.00 92.75 94 LEU A O 1
ATOM 701 N N . ALA A 1 95 ? 12.723 -2.708 -13.319 1.00 91.81 95 ALA A N 1
ATOM 702 C CA . ALA A 1 95 ? 11.365 -3.056 -12.908 1.00 91.81 95 ALA A CA 1
ATOM 703 C C . ALA A 1 95 ? 11.090 -2.637 -11.452 1.00 91.81 95 ALA A C 1
ATOM 705 O O . ALA A 1 95 ? 10.038 -2.066 -11.163 1.00 91.81 95 ALA A O 1
ATOM 706 N N . GLY A 1 96 ? 12.040 -2.858 -10.536 1.00 85.38 96 GLY A N 1
ATOM 707 C CA . GLY A 1 96 ? 11.949 -2.402 -9.146 1.00 85.38 96 GLY A CA 1
ATOM 708 C C . GLY A 1 96 ? 11.822 -0.879 -9.010 1.00 85.38 96 GLY A C 1
ATOM 709 O O . GLY A 1 96 ? 10.988 -0.398 -8.240 1.00 85.38 96 GLY A O 1
ATOM 710 N N . LEU A 1 97 ? 12.590 -0.111 -9.792 1.00 90.62 97 LEU A N 1
ATOM 711 C CA . LEU A 1 97 ? 12.498 1.355 -9.815 1.00 90.62 97 LEU A CA 1
ATOM 712 C C . LEU A 1 97 ? 11.149 1.842 -10.353 1.00 90.62 97 LEU A C 1
ATOM 714 O O . LEU A 1 97 ? 10.543 2.736 -9.762 1.00 90.62 97 LEU A O 1
ATOM 718 N N . ILE A 1 98 ? 10.652 1.231 -11.431 1.00 93.00 98 ILE A N 1
ATOM 719 C CA . ILE A 1 98 ? 9.343 1.564 -12.006 1.00 93.00 98 ILE A CA 1
ATOM 720 C C . ILE A 1 98 ? 8.236 1.303 -10.980 1.00 93.00 98 ILE A C 1
ATOM 722 O O . ILE A 1 98 ? 7.400 2.183 -10.761 1.00 93.00 98 ILE A O 1
ATOM 726 N N . ARG A 1 99 ? 8.259 0.146 -10.295 1.00 89.94 99 ARG A N 1
ATOM 727 C CA . ARG A 1 99 ? 7.293 -0.156 -9.224 1.00 89.94 99 ARG A CA 1
ATOM 728 C C . ARG A 1 99 ? 7.309 0.919 -8.151 1.00 89.94 99 ARG A C 1
ATOM 730 O O . ARG A 1 99 ? 6.265 1.478 -7.829 1.00 89.94 99 ARG A O 1
ATOM 737 N N . ARG A 1 100 ? 8.498 1.257 -7.652 1.00 83.81 100 ARG A N 1
ATOM 738 C CA . ARG A 1 100 ? 8.667 2.242 -6.581 1.00 83.81 100 ARG A CA 1
ATOM 739 C C . 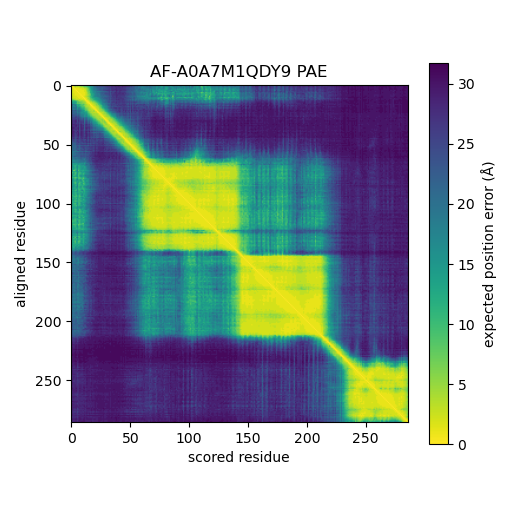ARG A 1 100 ? 8.176 3.636 -6.979 1.00 83.81 100 ARG A C 1
ATOM 741 O O . ARG A 1 100 ? 7.520 4.285 -6.174 1.00 83.81 100 ARG A O 1
ATOM 748 N N . ALA A 1 101 ? 8.429 4.072 -8.213 1.00 89.69 101 ALA A N 1
ATOM 749 C CA . ALA A 1 101 ? 7.973 5.371 -8.712 1.00 89.69 101 ALA A CA 1
ATOM 750 C C . ALA A 1 101 ? 6.456 5.433 -8.981 1.00 89.69 101 ALA A C 1
ATOM 752 O O . ALA A 1 101 ? 5.854 6.508 -8.894 1.00 89.69 101 ALA A O 1
ATOM 753 N N . MET A 1 102 ? 5.842 4.298 -9.341 1.00 90.19 102 MET A N 1
ATOM 754 C CA . MET A 1 102 ? 4.405 4.182 -9.615 1.00 90.19 102 MET A CA 1
ATOM 755 C C . MET A 1 102 ? 3.561 3.943 -8.363 1.00 90.19 102 MET A C 1
ATOM 757 O O . MET A 1 102 ? 2.382 4.299 -8.365 1.00 90.19 102 MET A O 1
ATOM 761 N N . LEU A 1 103 ? 4.136 3.366 -7.305 1.00 84.06 103 LEU A N 1
ATOM 762 C CA . LEU A 1 103 ? 3.419 2.970 -6.092 1.00 84.06 103 LEU A CA 1
ATOM 763 C C . LEU A 1 103 ? 2.525 4.085 -5.513 1.00 84.06 103 LEU A C 1
ATOM 765 O O . LEU A 1 103 ? 1.322 3.849 -5.376 1.00 84.06 103 LEU A O 1
ATOM 769 N N . PRO A 1 104 ? 3.015 5.320 -5.276 1.00 76.62 104 PRO A N 1
ATOM 770 C CA . PRO A 1 104 ? 2.192 6.368 -4.668 1.00 76.62 104 PRO A CA 1
ATOM 771 C C . PRO A 1 104 ? 1.258 7.076 -5.661 1.00 76.62 104 PRO A C 1
ATOM 773 O O . PRO A 1 104 ? 0.526 7.988 -5.272 1.00 76.62 104 PRO A O 1
ATOM 776 N N . LEU A 1 105 ? 1.302 6.712 -6.945 1.00 82.19 105 LEU A N 1
ATOM 777 C CA . LEU A 1 105 ? 0.521 7.355 -7.994 1.00 82.19 105 LEU A CA 1
ATOM 778 C C . LEU A 1 105 ? -0.886 6.752 -8.086 1.00 82.19 105 LEU A C 1
ATOM 780 O O . LEU A 1 105 ? -1.083 5.540 -7.950 1.00 82.19 105 LEU A O 1
ATOM 784 N N . ASP A 1 106 ? -1.864 7.607 -8.374 1.00 81.00 106 ASP A N 1
ATOM 785 C CA . ASP A 1 106 ? -3.189 7.170 -8.808 1.00 81.00 106 ASP A CA 1
ATOM 786 C C . ASP A 1 106 ? -3.126 6.494 -10.192 1.00 81.00 106 ASP A C 1
ATOM 788 O O . ASP A 1 106 ? -2.099 6.486 -10.884 1.00 81.00 106 ASP A O 1
ATOM 792 N N . LYS A 1 107 ? -4.243 5.898 -10.613 1.00 82.44 107 LYS A N 1
ATOM 793 C CA . LYS A 1 107 ? -4.318 5.134 -11.864 1.00 82.44 107 LYS A CA 1
ATOM 794 C C . LYS A 1 107 ? -3.926 5.974 -13.081 1.00 82.44 107 LYS A C 1
ATOM 796 O O . LYS A 1 107 ? -3.241 5.485 -13.985 1.00 82.44 107 LYS A O 1
ATOM 801 N N . ARG A 1 108 ? -4.354 7.235 -13.117 1.00 85.50 108 ARG A N 1
ATOM 802 C CA . ARG A 1 108 ? -4.091 8.143 -14.231 1.00 85.50 108 ARG A CA 1
ATOM 803 C C . ARG A 1 108 ? -2.616 8.523 -14.306 1.00 85.50 108 ARG A C 1
ATOM 805 O O . ARG A 1 108 ? -2.026 8.425 -15.382 1.00 85.50 108 ARG A O 1
ATOM 812 N N . ALA A 1 109 ? -2.022 8.919 -13.189 1.00 86.12 109 ALA A N 1
ATOM 813 C CA . ALA A 1 109 ? -0.622 9.300 -13.100 1.00 86.12 109 ALA A CA 1
ATOM 814 C C . ALA A 1 109 ? 0.311 8.113 -13.394 1.00 86.12 109 ALA A C 1
ATOM 816 O O . ALA A 1 109 ? 1.361 8.307 -14.011 1.00 86.12 109 ALA A O 1
ATOM 817 N N . ARG A 1 110 ? -0.084 6.878 -13.042 1.00 90.19 110 ARG A N 1
ATOM 818 C CA . ARG A 1 110 ? 0.628 5.657 -13.462 1.00 90.19 110 ARG A CA 1
ATOM 819 C C . ARG A 1 110 ? 0.617 5.469 -14.973 1.00 90.19 110 ARG A C 1
ATOM 821 O O . ARG A 1 110 ? 1.668 5.219 -15.550 1.00 90.19 110 ARG A O 1
ATOM 828 N N . ALA A 1 111 ? -0.539 5.620 -15.621 1.00 90.12 111 ALA A N 1
ATOM 829 C CA . ALA A 1 111 ? -0.640 5.500 -17.077 1.00 90.12 111 ALA A CA 1
ATOM 830 C C . ALA A 1 111 ? 0.184 6.579 -17.806 1.00 90.12 111 ALA A C 1
ATOM 832 O O . ALA A 1 111 ? 0.822 6.303 -18.823 1.00 90.12 111 ALA A O 1
ATOM 833 N N . GLU A 1 112 ? 0.204 7.802 -17.273 1.00 92.44 112 GLU A N 1
ATOM 834 C CA . GLU A 1 112 ? 1.007 8.904 -17.811 1.00 92.44 112 GLU A CA 1
ATOM 835 C C . GLU A 1 112 ? 2.513 8.630 -17.658 1.00 92.44 112 GLU A C 1
ATOM 837 O O . GLU A 1 112 ? 3.255 8.771 -18.628 1.00 92.44 112 GLU A O 1
ATOM 842 N N . LEU A 1 113 ? 2.961 8.144 -16.493 1.00 93.81 113 LEU A N 1
ATOM 843 C CA . LEU A 1 113 ? 4.354 7.729 -16.296 1.00 93.81 113 LEU A CA 1
ATOM 844 C C . LEU A 1 113 ? 4.732 6.529 -17.181 1.00 93.81 113 LEU A C 1
ATOM 846 O O . LEU A 1 113 ? 5.815 6.523 -17.753 1.00 93.81 113 LEU A O 1
ATOM 850 N N . ALA A 1 114 ? 3.847 5.544 -17.344 1.00 94.81 114 ALA A N 1
ATOM 851 C CA . ALA A 1 114 ? 4.092 4.405 -18.229 1.00 94.81 114 ALA A CA 1
ATOM 852 C C . ALA A 1 114 ? 4.281 4.848 -19.688 1.00 94.81 114 ALA A C 1
ATOM 854 O O . ALA A 1 114 ? 5.179 4.353 -20.357 1.00 94.81 114 ALA A O 1
ATOM 855 N N . THR A 1 115 ? 3.486 5.817 -20.155 1.00 93.69 115 THR A N 1
ATOM 856 C CA . THR A 1 115 ? 3.638 6.396 -21.503 1.00 93.69 115 THR A CA 1
ATOM 857 C C . THR A 1 115 ? 5.004 7.061 -21.660 1.00 93.69 115 THR A C 1
ATOM 859 O O . THR A 1 115 ? 5.698 6.821 -22.637 1.00 93.69 115 THR A O 1
ATOM 862 N N . LEU A 1 116 ? 5.414 7.852 -20.666 1.00 94.69 116 LEU A N 1
ATOM 863 C CA . LEU A 1 116 ? 6.704 8.537 -20.672 1.00 94.69 116 LEU A CA 1
ATOM 864 C C . LEU A 1 116 ? 7.883 7.552 -20.701 1.00 94.69 116 LEU A C 1
ATOM 866 O O . LEU A 1 116 ? 8.863 7.787 -21.400 1.00 94.69 116 LEU A O 1
ATOM 870 N N . ILE A 1 117 ? 7.791 6.458 -19.938 1.00 95.00 117 ILE A N 1
ATOM 871 C CA . ILE A 1 117 ? 8.799 5.391 -19.937 1.00 95.00 117 ILE A CA 1
ATOM 872 C C . ILE A 1 117 ? 8.843 4.704 -21.307 1.00 95.00 117 ILE A C 1
ATOM 874 O O . ILE A 1 117 ? 9.933 4.497 -21.823 1.00 95.00 117 ILE A O 1
ATOM 878 N N . ASP A 1 118 ? 7.688 4.385 -21.900 1.00 93.56 118 ASP A N 1
ATOM 879 C CA . ASP A 1 118 ? 7.598 3.765 -23.232 1.00 93.56 118 ASP A CA 1
ATOM 880 C C . ASP A 1 118 ? 8.255 4.638 -24.311 1.00 93.56 118 ASP A C 1
ATOM 882 O O . ASP A 1 118 ? 9.070 4.148 -25.090 1.00 93.56 118 ASP A O 1
ATOM 886 N N . ASP A 1 119 ? 7.950 5.941 -24.303 1.00 92.38 119 ASP A N 1
ATOM 887 C CA . ASP A 1 119 ? 8.527 6.917 -25.231 1.00 92.38 119 ASP A CA 1
ATOM 888 C C . ASP A 1 119 ? 10.053 7.003 -25.066 1.00 92.38 119 ASP A C 1
ATOM 890 O O . ASP A 1 119 ? 10.784 7.037 -26.054 1.00 92.38 119 ASP A O 1
ATOM 894 N N . GLN A 1 120 ? 10.548 6.997 -23.824 1.00 92.75 120 GLN A N 1
ATOM 895 C CA . GLN A 1 120 ? 11.985 7.051 -23.554 1.00 92.75 120 GLN A CA 1
ATOM 896 C C . GLN A 1 120 ? 12.700 5.760 -23.958 1.00 92.75 120 GLN A C 1
ATOM 898 O O . GLN A 1 120 ? 13.760 5.839 -24.572 1.00 92.75 120 GLN A O 1
ATOM 903 N N . LEU A 1 121 ? 12.117 4.589 -23.672 1.00 92.25 121 LEU A N 1
ATOM 904 C CA . LEU A 1 121 ? 12.664 3.270 -24.025 1.00 92.25 121 LEU A CA 1
ATOM 905 C C . LEU A 1 121 ? 12.808 3.043 -25.536 1.00 92.25 121 LEU A C 1
ATOM 907 O O . LEU A 1 121 ? 13.598 2.199 -25.947 1.00 92.25 121 LEU A O 1
ATOM 911 N N . ALA A 1 122 ? 12.139 3.840 -26.372 1.00 88.81 122 ALA A N 1
ATOM 912 C CA . ALA A 1 122 ? 12.316 3.808 -27.822 1.00 88.81 122 ALA A CA 1
ATOM 913 C C . ALA A 1 122 ? 13.663 4.393 -28.320 1.00 88.81 122 ALA A C 1
ATOM 915 O O . ALA A 1 122 ? 13.938 4.342 -29.522 1.00 88.81 122 ALA A O 1
ATOM 916 N N . HIS A 1 123 ? 14.502 4.960 -27.442 1.00 89.06 123 HIS A N 1
ATOM 917 C CA . HIS A 1 123 ? 15.784 5.590 -27.792 1.00 89.06 123 HIS A CA 1
ATOM 918 C C . HIS A 1 123 ? 17.018 4.718 -27.469 1.00 89.06 123 HIS A C 1
ATOM 920 O O . HIS A 1 123 ? 16.985 3.845 -26.610 1.00 89.06 123 HIS A O 1
ATOM 926 N N . THR A 1 124 ? 18.150 4.971 -28.141 1.00 72.56 124 THR A N 1
ATOM 927 C CA . THR A 1 124 ? 19.356 4.115 -28.083 1.00 72.56 124 THR A CA 1
ATOM 928 C C . THR A 1 124 ? 20.099 4.133 -26.733 1.00 72.56 124 THR A C 1
ATOM 930 O O . THR A 1 124 ? 20.780 3.163 -26.423 1.00 72.56 124 THR A O 1
ATOM 933 N N . ASP A 1 125 ? 19.910 5.174 -25.909 1.00 75.75 125 ASP A N 1
ATOM 934 C CA . ASP A 1 125 ? 20.504 5.332 -24.560 1.00 75.75 125 ASP A CA 1
ATOM 935 C C . ASP A 1 125 ? 19.434 5.345 -23.448 1.00 75.75 125 ASP A C 1
ATOM 937 O O . ASP A 1 125 ? 19.580 5.951 -22.382 1.00 75.75 125 ASP A O 1
ATOM 941 N N . ALA A 1 126 ? 18.297 4.705 -23.712 1.00 84.81 126 ALA A N 1
ATOM 942 C CA . ALA A 1 126 ? 17.101 4.897 -22.911 1.00 84.81 126 ALA A CA 1
ATOM 943 C C . ALA A 1 126 ? 17.195 4.399 -21.468 1.00 84.81 126 ALA A C 1
ATOM 945 O O . ALA A 1 126 ? 16.562 4.967 -20.580 1.00 84.81 126 ALA A O 1
ATOM 946 N N . HIS A 1 127 ? 17.956 3.333 -21.215 1.00 86.81 127 HIS A N 1
ATOM 947 C CA . HIS A 1 127 ? 17.944 2.675 -19.910 1.00 86.81 127 HIS A CA 1
ATOM 948 C C . HIS A 1 127 ? 18.468 3.601 -18.801 1.00 86.81 127 HIS A C 1
ATOM 950 O O . HIS A 1 127 ? 17.849 3.724 -17.744 1.00 86.81 127 HIS A O 1
ATOM 956 N N . GLU A 1 128 ? 19.569 4.312 -19.055 1.00 87.81 128 GLU A N 1
ATOM 957 C CA . GLU A 1 128 ? 20.153 5.258 -18.098 1.00 87.81 128 GLU A CA 1
ATOM 958 C C . GLU A 1 128 ? 19.264 6.497 -17.916 1.00 87.81 128 GLU A C 1
ATOM 960 O O . GLU A 1 128 ? 19.020 6.922 -16.784 1.00 87.81 128 GLU A O 1
ATOM 965 N N . ALA A 1 129 ? 18.696 7.020 -19.008 1.00 89.31 129 ALA A N 1
ATOM 966 C CA . ALA A 1 129 ? 17.779 8.158 -18.971 1.00 89.31 129 ALA A CA 1
ATOM 967 C C . ALA A 1 129 ? 16.505 7.851 -18.164 1.00 89.31 129 ALA A C 1
ATOM 969 O O . ALA A 1 129 ? 16.089 8.649 -17.321 1.00 89.31 129 ALA A O 1
ATOM 970 N N . VAL A 1 130 ? 15.913 6.669 -18.362 1.00 93.19 130 VAL A N 1
ATOM 971 C CA . VAL A 1 130 ? 14.748 6.214 -17.592 1.00 93.19 130 VAL A CA 1
ATOM 972 C C . VAL A 1 130 ? 15.122 6.010 -16.126 1.00 93.19 130 VAL A C 1
ATOM 974 O O . VAL A 1 130 ? 14.375 6.436 -15.247 1.00 93.19 130 VAL A O 1
ATOM 977 N N . GLN A 1 131 ? 16.280 5.416 -15.823 1.00 92.19 131 GLN A N 1
ATOM 978 C CA . GLN A 1 131 ? 16.725 5.272 -14.435 1.00 92.19 131 GLN A CA 1
ATOM 979 C C . GLN A 1 131 ? 16.913 6.622 -13.737 1.00 92.19 131 GLN A C 1
ATOM 981 O O . GLN A 1 131 ? 16.479 6.767 -12.593 1.00 92.19 131 GLN A O 1
ATOM 986 N N . ALA A 1 132 ? 17.539 7.600 -14.396 1.00 91.50 132 ALA A N 1
ATOM 987 C CA . ALA A 1 132 ? 17.720 8.944 -13.853 1.00 91.50 132 ALA A CA 1
ATOM 988 C C . ALA A 1 132 ? 16.368 9.619 -13.584 1.00 91.50 132 ALA A C 1
ATOM 990 O O . ALA A 1 132 ? 16.132 10.094 -12.474 1.00 91.50 132 ALA A O 1
ATOM 991 N N . LEU A 1 133 ? 15.449 9.550 -14.551 1.00 93.12 133 LEU A N 1
ATOM 992 C CA . LEU A 1 133 ? 14.089 10.071 -14.425 1.00 93.12 133 LEU A CA 1
ATOM 993 C C . LEU A 1 133 ? 13.331 9.449 -13.248 1.00 93.12 133 LEU A C 1
ATOM 995 O O . LEU A 1 133 ? 12.655 10.146 -12.490 1.00 93.12 133 LEU A O 1
ATOM 999 N N . LEU A 1 134 ? 13.420 8.126 -13.093 1.00 92.44 134 LEU A N 1
ATOM 1000 C CA . LEU A 1 134 ? 12.753 7.416 -12.005 1.00 92.44 134 LEU A CA 1
ATOM 1001 C C . LEU A 1 134 ? 13.358 7.783 -10.651 1.00 92.44 134 LEU A C 1
ATOM 1003 O O . LEU A 1 134 ? 12.604 7.985 -9.705 1.00 92.44 134 LEU A O 1
ATOM 1007 N N . LYS A 1 135 ? 14.687 7.900 -10.552 1.00 89.19 135 LYS A N 1
ATOM 1008 C CA . LYS A 1 135 ? 15.370 8.308 -9.315 1.00 89.19 135 LYS A CA 1
ATOM 1009 C C . LYS A 1 135 ? 14.988 9.724 -8.903 1.00 89.19 135 LYS A C 1
ATOM 1011 O O . LYS A 1 135 ? 14.535 9.899 -7.780 1.00 89.19 135 LYS A O 1
ATOM 1016 N N . GLU A 1 136 ? 15.066 10.687 -9.820 1.00 89.06 136 GLU A N 1
ATOM 1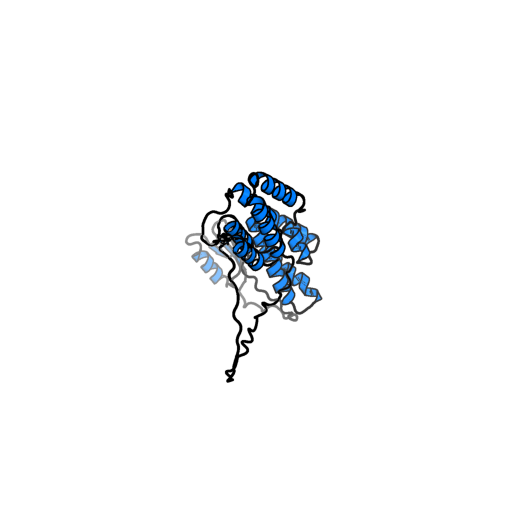017 C CA . GLU A 1 136 ? 14.642 12.069 -9.569 1.00 89.06 136 GLU A CA 1
ATOM 1018 C C . GLU A 1 136 ? 13.187 12.108 -9.093 1.00 89.06 136 GLU A C 1
ATOM 1020 O O . GLU A 1 136 ? 12.859 12.734 -8.089 1.00 89.06 136 GLU A O 1
ATOM 1025 N N . ARG A 1 137 ? 12.298 11.361 -9.756 1.00 87.56 137 ARG A N 1
ATOM 1026 C CA . ARG A 1 137 ? 10.891 11.302 -9.358 1.00 87.56 137 ARG A CA 1
ATOM 1027 C C . ARG A 1 137 ? 10.689 10.664 -7.985 1.00 87.56 137 ARG A C 1
ATOM 1029 O O . ARG A 1 137 ? 9.837 11.137 -7.242 1.00 87.56 137 ARG A O 1
ATOM 1036 N N . ILE A 1 138 ? 11.431 9.609 -7.654 1.00 83.94 138 ILE A N 1
ATOM 1037 C CA . ILE A 1 138 ? 11.387 8.966 -6.332 1.00 83.94 138 ILE A CA 1
ATOM 1038 C C . ILE A 1 138 ? 11.910 9.919 -5.247 1.00 83.94 138 ILE A C 1
ATOM 1040 O O . ILE A 1 138 ? 11.392 9.893 -4.138 1.00 83.94 138 ILE A O 1
ATOM 1044 N N . GLU A 1 139 ? 12.902 10.756 -5.551 1.00 80.56 139 GLU A N 1
ATOM 1045 C CA . GLU A 1 139 ? 13.449 11.757 -4.625 1.00 80.56 139 GLU A CA 1
ATOM 1046 C C . GLU A 1 139 ? 12.498 12.947 -4.416 1.00 80.56 139 GLU A C 1
ATOM 1048 O O . GLU A 1 139 ? 12.338 13.417 -3.292 1.00 80.56 139 GLU A O 1
ATOM 1053 N N . VAL A 1 140 ? 11.844 13.420 -5.484 1.00 74.50 140 VAL A N 1
ATOM 1054 C CA . VAL A 1 140 ? 10.888 14.545 -5.453 1.00 74.50 140 VAL A CA 1
ATOM 1055 C C . VAL A 1 140 ? 9.534 14.138 -4.876 1.00 74.50 140 VAL A C 1
ATOM 1057 O O . VAL A 1 140 ? 8.817 14.969 -4.313 1.00 74.50 140 VAL A O 1
ATOM 1060 N N . GLN A 1 141 ? 9.158 12.867 -5.007 1.00 65.94 141 GLN A N 1
ATOM 1061 C CA . GLN A 1 141 ? 8.053 12.312 -4.246 1.00 65.94 141 GLN A CA 1
ATOM 1062 C C . GLN A 1 141 ? 8.471 12.296 -2.775 1.00 65.94 141 GLN A C 1
ATOM 1064 O O . GLN A 1 141 ? 9.016 11.302 -2.296 1.00 65.94 141 GLN A O 1
ATOM 1069 N N . GLU A 1 142 ? 8.187 13.387 -2.044 1.00 52.91 142 GLU A N 1
ATOM 1070 C CA . GLU A 1 142 ? 8.090 13.311 -0.585 1.00 52.91 142 GLU A CA 1
ATOM 1071 C C . GLU A 1 142 ? 7.312 12.036 -0.280 1.00 52.91 142 GLU A C 1
ATOM 1073 O O . GLU A 1 142 ? 6.261 11.819 -0.906 1.00 52.91 142 GLU A O 1
ATOM 1078 N N . PRO A 1 143 ? 7.839 11.147 0.576 1.00 50.59 143 PRO A N 1
ATOM 1079 C CA . PRO A 1 143 ? 7.186 9.887 0.813 1.00 50.59 143 PRO A CA 1
ATOM 1080 C C . PRO A 1 143 ? 5.809 10.239 1.355 1.00 50.59 143 PRO A C 1
ATOM 1082 O O . PRO A 1 143 ? 5.678 10.631 2.509 1.00 50.59 143 PRO A O 1
ATOM 1085 N N . ARG A 1 144 ? 4.769 10.089 0.526 1.00 57.88 144 ARG A N 1
ATOM 1086 C CA . ARG A 1 144 ? 3.428 9.836 1.028 1.00 57.88 144 ARG A CA 1
ATOM 1087 C C . ARG A 1 144 ? 3.566 8.492 1.697 1.00 57.88 144 ARG A C 1
ATOM 1089 O O . ARG A 1 144 ? 3.365 7.451 1.074 1.00 57.88 144 ARG A O 1
ATOM 1096 N N . SER A 1 145 ? 4.041 8.523 2.935 1.00 80.69 145 SER A N 1
ATOM 1097 C CA . SER A 1 145 ? 4.105 7.341 3.751 1.00 80.69 145 SER A CA 1
ATOM 1098 C C . SER A 1 145 ? 2.691 6.774 3.764 1.00 80.69 145 SER A C 1
ATOM 1100 O O . SER A 1 145 ? 1.699 7.509 3.663 1.00 80.69 145 SER A O 1
ATOM 1102 N N . TRP A 1 146 ? 2.566 5.457 3.873 1.00 85.88 146 TRP A N 1
ATOM 1103 C CA . TRP A 1 146 ? 1.246 4.856 4.024 1.00 85.88 146 TRP A CA 1
ATOM 1104 C C . TRP A 1 146 ? 0.463 5.510 5.172 1.00 85.88 146 TRP A C 1
ATOM 1106 O O . TRP A 1 146 ? -0.755 5.644 5.085 1.00 85.88 146 TRP A O 1
ATOM 1116 N N . LEU A 1 147 ? 1.171 6.026 6.184 1.00 90.31 147 LEU A N 1
ATOM 1117 C CA . LEU A 1 147 ? 0.617 6.859 7.242 1.00 90.31 147 LEU A CA 1
ATOM 1118 C C . LEU A 1 147 ? 0.017 8.180 6.734 1.00 90.31 147 LEU A C 1
ATOM 1120 O O . LEU A 1 147 ? -1.113 8.487 7.100 1.00 90.31 147 LEU A O 1
ATOM 1124 N N . ASP A 1 148 ? 0.715 8.952 5.901 1.00 86.81 148 ASP A N 1
ATOM 1125 C CA . ASP A 1 148 ? 0.186 10.211 5.352 1.00 86.81 148 ASP A CA 1
ATOM 1126 C C . ASP A 1 148 ? -1.046 9.977 4.483 1.00 86.81 148 ASP A C 1
ATOM 1128 O O . ASP A 1 148 ? -2.019 10.730 4.564 1.00 86.81 148 ASP A O 1
ATOM 1132 N N . TRP A 1 149 ? -1.051 8.886 3.711 1.00 87.69 149 TRP A N 1
ATOM 1133 C CA . TRP A 1 149 ? -2.245 8.472 2.982 1.00 87.69 149 TRP A CA 1
ATOM 1134 C C . TRP A 1 149 ? -3.397 8.122 3.937 1.00 87.69 149 TRP A C 1
ATOM 1136 O O . TRP A 1 149 ? -4.503 8.638 3.777 1.00 87.69 149 TRP A O 1
ATOM 1146 N N . VAL A 1 150 ? -3.148 7.330 4.988 1.00 91.56 150 VAL A N 1
ATOM 1147 C CA . VAL A 1 150 ? -4.176 7.032 5.999 1.00 91.56 150 VAL A CA 1
ATOM 1148 C C . VAL A 1 150 ? -4.680 8.311 6.682 1.00 91.56 150 VAL A C 1
ATOM 1150 O O . VAL A 1 150 ? -5.882 8.431 6.907 1.00 91.56 150 VAL A O 1
ATOM 1153 N N . ARG A 1 151 ? -3.812 9.286 6.985 1.00 91.69 151 ARG A N 1
ATOM 1154 C CA . ARG A 1 151 ? -4.204 10.578 7.582 1.00 91.69 151 ARG A CA 1
ATOM 1155 C C . ARG A 1 151 ? -5.072 11.423 6.657 1.00 91.69 151 ARG A C 1
ATOM 1157 O O . ARG A 1 151 ? -5.940 12.142 7.145 1.00 91.69 151 ARG A O 1
ATOM 1164 N N . ALA A 1 152 ? -4.826 11.371 5.350 1.00 88.19 152 ALA A N 1
ATOM 1165 C CA . ALA A 1 152 ? -5.650 12.071 4.374 1.00 88.19 152 ALA A CA 1
ATOM 1166 C C . ALA A 1 152 ? -7.056 11.456 4.287 1.00 88.19 152 ALA A C 1
ATOM 1168 O O . ALA A 1 152 ? -8.041 12.179 4.161 1.00 88.19 152 ALA A O 1
ATOM 1169 N N . GLU A 1 153 ? -7.151 10.129 4.395 1.00 90.62 153 GLU A N 1
ATOM 1170 C CA . GLU A 1 153 ? -8.411 9.399 4.221 1.00 90.62 153 GLU A CA 1
ATOM 1171 C C . GLU A 1 153 ? -9.232 9.231 5.502 1.00 90.62 153 GLU A C 1
ATOM 1173 O O . GLU A 1 153 ? -10.454 9.073 5.454 1.00 90.62 153 GLU A O 1
ATOM 1178 N N . CYS A 1 154 ? -8.572 9.238 6.656 1.00 91.75 154 CYS A N 1
ATOM 1179 C CA . CYS A 1 154 ? -9.185 9.055 7.962 1.00 91.75 154 CYS A CA 1
ATOM 1180 C C . CYS A 1 154 ? -8.872 10.269 8.834 1.00 91.75 154 CYS A C 1
ATOM 1182 O O . CYS A 1 154 ? -7.713 10.640 8.998 1.00 91.75 154 CYS A O 1
ATOM 1184 N N . SER A 1 155 ? -9.884 10.853 9.481 1.00 89.81 155 SER A N 1
ATOM 1185 C CA . SER A 1 155 ? -9.669 11.912 10.478 1.00 89.81 155 SER A CA 1
ATOM 1186 C C . SER A 1 155 ? -9.026 11.337 11.750 1.00 89.81 155 SER A C 1
ATOM 1188 O O . SER A 1 155 ? -9.716 11.032 12.728 1.00 89.81 155 SER A O 1
ATOM 1190 N N . LEU A 1 156 ? -7.708 11.132 11.715 1.00 89.56 156 LEU A N 1
ATOM 1191 C CA . LEU A 1 156 ? -6.914 10.599 12.819 1.00 89.56 156 LEU A CA 1
ATOM 1192 C C . LEU A 1 156 ? -6.535 11.693 13.818 1.00 89.56 156 LEU A C 1
ATOM 1194 O O . LEU A 1 156 ? -6.180 12.808 13.441 1.00 89.56 156 LEU A O 1
ATOM 1198 N N . GLY A 1 157 ? -6.573 11.350 15.107 1.00 90.12 157 GLY A N 1
ATOM 1199 C CA . GLY A 1 157 ? -5.937 12.166 16.133 1.00 90.12 157 GLY A CA 1
ATOM 1200 C C . GLY A 1 157 ? -4.419 11.973 16.130 1.00 90.12 157 GLY A C 1
ATOM 1201 O O . GLY A 1 157 ? -3.890 11.025 15.545 1.00 90.12 157 GLY A O 1
ATOM 1202 N N . GLU A 1 158 ? -3.710 12.843 16.844 1.00 89.25 158 GLU A N 1
ATOM 1203 C CA . GLU A 1 158 ? -2.251 12.767 16.992 1.00 89.25 158 GLU A CA 1
ATOM 1204 C C . GLU A 1 158 ? -1.797 11.422 17.589 1.00 89.25 158 GLU A C 1
ATOM 1206 O O . GLU A 1 158 ? -0.915 10.761 17.047 1.00 89.25 158 GLU A O 1
ATOM 1211 N N . GLY A 1 159 ? -2.483 10.943 18.633 1.00 91.56 159 GLY A N 1
ATOM 1212 C CA . GLY A 1 159 ? -2.174 9.649 19.251 1.00 91.56 159 GLY A CA 1
ATOM 1213 C C . GLY A 1 159 ? -2.387 8.444 18.325 1.00 91.56 159 GLY A C 1
ATOM 1214 O O . GLY A 1 159 ? -1.596 7.504 18.358 1.00 91.56 159 GLY A O 1
ATOM 1215 N N . ASP A 1 160 ? -3.418 8.463 17.470 1.00 91.62 160 ASP A N 1
ATOM 1216 C CA . ASP A 1 160 ? -3.621 7.379 16.496 1.00 91.62 160 ASP A CA 1
ATOM 1217 C C . ASP A 1 160 ? -2.584 7.434 15.384 1.00 91.62 160 ASP A C 1
ATOM 1219 O O . ASP A 1 160 ? -2.145 6.393 14.917 1.00 91.62 160 ASP A O 1
ATOM 1223 N N . THR A 1 161 ? -2.180 8.637 14.977 1.00 93.31 161 THR A N 1
ATOM 1224 C CA . THR A 1 161 ? -1.147 8.826 13.957 1.00 93.31 161 THR A CA 1
ATOM 1225 C C . THR A 1 161 ? 0.154 8.149 14.387 1.00 93.31 161 THR A C 1
ATOM 1227 O O . THR A 1 161 ? 0.724 7.375 13.624 1.00 93.31 161 THR A O 1
ATOM 1230 N N . ILE A 1 162 ? 0.574 8.362 15.639 1.00 92.94 162 ILE A N 1
ATOM 1231 C CA . ILE A 1 162 ? 1.755 7.703 16.214 1.00 92.94 162 ILE A CA 1
ATOM 1232 C C . ILE A 1 162 ? 1.568 6.179 16.238 1.00 92.94 162 ILE A C 1
ATOM 1234 O O . ILE A 1 162 ? 2.454 5.441 15.815 1.00 92.94 162 ILE A O 1
ATOM 1238 N N . PHE A 1 163 ? 0.410 5.695 16.700 1.00 93.81 163 PHE A N 1
ATOM 1239 C CA . PHE A 1 163 ? 0.130 4.259 16.772 1.00 93.81 163 PHE A CA 1
ATOM 1240 C C . PHE A 1 163 ? 0.163 3.579 15.396 1.00 93.81 163 PHE A C 1
ATOM 1242 O O . PHE A 1 163 ? 0.810 2.546 15.238 1.00 93.81 163 PHE A O 1
ATOM 1249 N N . VAL A 1 164 ? -0.520 4.156 14.404 1.00 94.44 164 VAL A N 1
ATOM 1250 C CA . VAL A 1 164 ? -0.577 3.625 13.036 1.00 94.44 164 VAL A CA 1
ATOM 1251 C C . VAL A 1 164 ? 0.803 3.682 12.388 1.00 94.44 164 VAL A C 1
ATOM 1253 O O . VAL A 1 164 ? 1.193 2.708 11.755 1.00 94.44 164 VAL A O 1
ATOM 1256 N N . GLY A 1 165 ? 1.565 4.760 12.601 1.00 92.81 165 GLY A N 1
ATOM 1257 C CA . GLY A 1 165 ? 2.945 4.872 12.127 1.00 92.81 165 GLY A CA 1
ATOM 1258 C C . GLY A 1 165 ? 3.817 3.729 12.640 1.00 92.81 165 GLY A C 1
ATOM 1259 O O . GLY A 1 165 ? 4.340 2.956 11.845 1.00 92.81 165 GLY A O 1
ATOM 1260 N N . ILE A 1 166 ? 3.858 3.534 13.963 1.00 92.38 166 ILE A N 1
ATOM 1261 C CA . ILE A 1 166 ? 4.616 2.439 14.592 1.00 92.38 166 ILE A CA 1
ATOM 1262 C C . ILE A 1 166 ? 4.141 1.067 14.092 1.00 92.38 166 ILE A C 1
ATOM 1264 O O . ILE A 1 166 ? 4.947 0.154 13.920 1.00 92.38 166 ILE A O 1
ATOM 1268 N N . ALA A 1 167 ? 2.832 0.885 13.900 1.00 93.31 167 ALA A N 1
ATOM 1269 C CA . ALA A 1 167 ? 2.283 -0.378 13.421 1.00 93.31 167 ALA A CA 1
ATOM 1270 C C . ALA A 1 167 ? 2.710 -0.677 11.977 1.00 93.31 167 ALA A C 1
ATOM 1272 O O . ALA A 1 167 ? 3.089 -1.809 11.691 1.00 93.31 167 ALA A O 1
ATOM 1273 N N . LEU A 1 168 ? 2.678 0.322 11.091 1.00 90.88 168 LEU A N 1
ATOM 1274 C CA . LEU A 1 168 ? 3.102 0.178 9.700 1.00 90.88 168 LEU A CA 1
ATOM 1275 C C . LEU A 1 168 ? 4.619 -0.023 9.595 1.00 90.88 168 LEU A C 1
ATOM 1277 O O . LEU A 1 168 ? 5.055 -0.930 8.902 1.00 90.88 168 LEU A O 1
ATOM 1281 N N . GLU A 1 169 ? 5.430 0.727 10.341 1.00 90.19 169 GLU A N 1
ATOM 1282 C CA . GLU A 1 169 ? 6.899 0.601 10.318 1.00 90.19 169 GLU A CA 1
ATOM 1283 C C . GLU A 1 169 ? 7.414 -0.798 10.696 1.00 90.19 169 GLU A C 1
ATOM 1285 O O . GLU A 1 169 ? 8.526 -1.173 10.328 1.00 90.19 169 GLU A O 1
ATOM 1290 N N . ARG A 1 170 ? 6.618 -1.587 11.427 1.00 89.38 170 ARG A N 1
ATOM 1291 C CA . ARG A 1 170 ? 6.951 -2.972 11.802 1.00 89.38 170 ARG A CA 1
ATOM 1292 C C . ARG A 1 170 ? 6.679 -3.997 10.703 1.00 89.38 170 ARG A C 1
ATOM 1294 O O . ARG A 1 170 ? 7.073 -5.151 10.862 1.00 89.38 170 ARG A O 1
ATOM 1301 N N . LEU A 1 171 ? 5.964 -3.608 9.655 1.00 85.56 171 LEU A N 1
ATOM 1302 C CA . LEU A 1 171 ? 5.575 -4.472 8.548 1.00 85.56 171 LEU A CA 1
ATOM 1303 C C . LEU A 1 171 ? 6.547 -4.313 7.378 1.00 85.56 171 LEU A C 1
ATOM 1305 O O . LEU A 1 171 ? 7.153 -3.251 7.200 1.00 85.56 171 LEU A O 1
ATOM 1309 N N . MET A 1 172 ? 6.664 -5.356 6.555 1.00 78.81 172 MET A N 1
ATOM 1310 C CA . MET A 1 172 ? 7.370 -5.256 5.276 1.00 78.81 172 MET A CA 1
ATOM 1311 C C . MET A 1 172 ? 6.642 -4.289 4.331 1.00 78.81 172 MET A C 1
ATOM 1313 O O . MET A 1 172 ? 5.472 -3.967 4.528 1.00 78.81 172 MET A O 1
ATOM 1317 N N . LEU A 1 173 ? 7.337 -3.769 3.320 1.00 73.19 173 LEU A N 1
ATOM 1318 C CA . LEU A 1 173 ? 6.831 -2.664 2.494 1.00 73.19 173 LEU A CA 1
ATOM 1319 C C . LEU A 1 173 ? 5.533 -3.018 1.736 1.00 73.19 173 LEU A C 1
ATOM 1321 O O . LEU A 1 173 ? 4.632 -2.189 1.632 1.00 73.19 173 LEU A O 1
ATOM 1325 N N . ASP A 1 174 ? 5.432 -4.262 1.272 1.00 70.38 174 ASP A N 1
ATOM 1326 C CA . ASP A 1 174 ? 4.248 -4.885 0.669 1.00 70.38 174 ASP A CA 1
ATOM 1327 C C . ASP A 1 174 ? 3.114 -5.087 1.693 1.00 70.38 174 ASP A C 1
ATOM 1329 O O . ASP A 1 174 ? 1.938 -4.810 1.437 1.00 70.38 174 ASP A O 1
ATOM 1333 N N . GLU A 1 175 ? 3.457 -5.502 2.911 1.00 82.00 175 GLU A N 1
ATOM 1334 C CA . GLU A 1 175 ? 2.498 -5.657 4.006 1.00 82.00 175 GLU A CA 1
ATOM 1335 C C . GLU A 1 175 ? 1.949 -4.313 4.512 1.00 82.00 175 GLU A C 1
ATOM 1337 O O . GLU A 1 175 ? 0.791 -4.246 4.942 1.00 82.00 175 GLU A O 1
ATOM 1342 N N . GLN A 1 176 ? 2.747 -3.242 4.450 1.00 85.69 176 GLN A N 1
ATOM 1343 C CA . GLN A 1 176 ? 2.345 -1.888 4.837 1.00 85.69 176 GLN A CA 1
ATOM 1344 C C . GLN A 1 176 ? 1.203 -1.369 3.970 1.00 85.69 176 GLN A C 1
ATOM 1346 O O . GLN A 1 176 ? 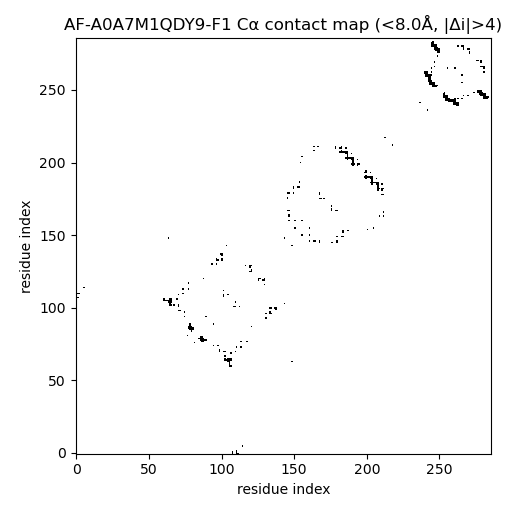0.221 -0.856 4.512 1.00 85.69 176 GLN A O 1
ATOM 1351 N N . GLU A 1 177 ? 1.289 -1.554 2.650 1.00 82.06 177 GLU A N 1
ATOM 1352 C CA . GLU A 1 177 ? 0.211 -1.192 1.729 1.00 82.06 177 GLU A CA 1
ATOM 1353 C C . GLU A 1 177 ? -1.081 -1.918 2.115 1.00 82.06 177 GLU A C 1
ATOM 1355 O O . GLU A 1 177 ? -2.125 -1.302 2.363 1.00 82.06 177 GLU A O 1
ATOM 1360 N N . GLN A 1 178 ? -1.009 -3.247 2.217 1.00 82.44 178 GLN A N 1
ATOM 1361 C CA . GLN A 1 178 ? -2.177 -4.071 2.500 1.00 82.44 178 GLN A CA 1
ATOM 1362 C C . GLN A 1 178 ? -2.777 -3.749 3.878 1.00 82.44 178 GLN A C 1
ATOM 1364 O O . GLN A 1 178 ? -4.000 -3.780 4.065 1.00 82.44 178 GLN A O 1
ATOM 1369 N N . ALA A 1 179 ? -1.942 -3.444 4.872 1.00 90.81 179 ALA A N 1
ATOM 1370 C CA . ALA A 1 179 ? -2.380 -3.012 6.193 1.00 90.81 179 ALA A CA 1
ATOM 1371 C C . ALA A 1 179 ? -3.068 -1.643 6.148 1.00 90.81 179 ALA A C 1
ATOM 1373 O O . ALA A 1 179 ? -4.171 -1.512 6.684 1.00 90.81 179 ALA A O 1
ATOM 1374 N N . ALA A 1 180 ? -2.484 -0.660 5.462 1.00 91.25 180 ALA A N 1
ATOM 1375 C CA . ALA A 1 180 ? -3.061 0.670 5.311 1.00 91.25 180 ALA A CA 1
ATOM 1376 C C . ALA A 1 180 ? -4.412 0.621 4.584 1.00 91.25 180 ALA A C 1
ATOM 1378 O O . ALA A 1 180 ? -5.394 1.206 5.049 1.00 91.25 180 ALA A O 1
ATOM 1379 N N . ARG A 1 181 ? -4.518 -0.135 3.483 1.00 88.25 181 ARG A N 1
ATOM 1380 C CA . ARG A 1 181 ? -5.783 -0.293 2.745 1.00 88.25 181 ARG A CA 1
ATOM 1381 C C . ARG A 1 181 ? -6.874 -0.924 3.606 1.00 88.25 181 ARG A C 1
ATOM 1383 O O . ARG A 1 181 ? -7.992 -0.408 3.650 1.00 88.25 181 ARG A O 1
ATOM 1390 N N . ARG A 1 182 ? -6.556 -2.009 4.328 1.00 93.94 182 ARG A N 1
ATOM 1391 C CA . ARG A 1 182 ? -7.496 -2.647 5.271 1.00 93.94 182 ARG A CA 1
ATOM 1392 C C . ARG A 1 182 ? -7.926 -1.686 6.374 1.00 93.94 182 ARG A C 1
ATOM 1394 O O . ARG A 1 182 ? -9.104 -1.672 6.725 1.00 93.94 182 ARG A O 1
ATOM 1401 N N . TYR A 1 183 ? -6.996 -0.874 6.873 1.00 95.88 183 TYR A N 1
ATOM 1402 C CA . TYR A 1 183 ? -7.273 0.135 7.886 1.00 95.88 183 TYR A CA 1
ATOM 1403 C C . TYR A 1 183 ? -8.312 1.150 7.400 1.00 95.88 183 TYR A C 1
ATOM 1405 O O . TYR A 1 183 ? -9.360 1.301 8.027 1.00 95.88 183 TYR A O 1
ATOM 1413 N N . VAL A 1 184 ? -8.070 1.796 6.253 1.00 94.56 184 VAL A N 1
ATOM 1414 C CA . VAL A 1 184 ? -8.981 2.805 5.684 1.00 94.56 184 VAL A CA 1
ATOM 1415 C C . VAL A 1 184 ? -10.344 2.196 5.344 1.00 94.56 184 VAL A C 1
ATOM 1417 O O . VAL A 1 184 ? -11.380 2.784 5.661 1.00 94.56 184 VAL A O 1
ATOM 1420 N N . ALA A 1 185 ? -10.370 0.994 4.759 1.00 92.12 185 ALA A N 1
ATOM 1421 C CA . ALA A 1 185 ? -11.614 0.300 4.434 1.00 92.12 185 ALA A CA 1
ATOM 1422 C C . ALA A 1 185 ? -12.454 -0.003 5.689 1.00 92.12 185 ALA A C 1
ATOM 1424 O O . ALA A 1 185 ? -13.647 0.303 5.725 1.00 92.12 185 ALA A O 1
ATOM 1425 N N . ALA A 1 186 ? -11.832 -0.546 6.742 1.00 95.62 186 ALA A N 1
ATOM 1426 C CA . ALA A 1 186 ? -12.508 -0.827 8.007 1.00 95.62 186 ALA A CA 1
ATOM 1427 C C . ALA A 1 186 ? -12.975 0.452 8.715 1.00 95.62 186 ALA A C 1
ATOM 1429 O O . ALA A 1 186 ? -14.063 0.471 9.297 1.00 95.62 186 ALA A O 1
ATOM 1430 N N . TRP A 1 187 ? -12.182 1.527 8.639 1.00 97.12 187 TRP A N 1
ATOM 1431 C CA . TRP A 1 187 ? -12.556 2.828 9.183 1.00 97.12 187 TRP A CA 1
ATOM 1432 C C . TRP A 1 187 ? -13.830 3.360 8.519 1.00 97.12 187 TRP A C 1
ATOM 1434 O O . TRP A 1 187 ? -14.797 3.666 9.218 1.00 97.12 187 TRP A O 1
ATOM 1444 N N . ARG A 1 188 ? -13.854 3.421 7.178 1.00 95.12 188 ARG A N 1
ATOM 1445 C CA . ARG A 1 188 ? -14.990 3.948 6.403 1.00 95.12 188 ARG A CA 1
ATOM 1446 C C . ARG A 1 188 ? -16.251 3.124 6.625 1.00 95.12 188 ARG A C 1
ATOM 1448 O O . ARG A 1 188 ? -17.277 3.692 6.982 1.00 95.12 188 ARG A O 1
ATOM 1455 N N . ALA A 1 189 ? -16.155 1.797 6.528 1.00 94.06 189 ALA A N 1
ATOM 1456 C CA . ALA A 1 189 ? -17.298 0.908 6.731 1.00 94.06 189 ALA A CA 1
ATOM 1457 C C . ALA A 1 189 ? -17.947 1.100 8.115 1.00 94.06 189 ALA A C 1
ATOM 1459 O O . ALA A 1 189 ? -19.170 1.183 8.235 1.00 94.06 189 ALA A O 1
ATOM 1460 N N . ALA A 1 190 ? -17.141 1.220 9.176 1.00 96.88 190 ALA A N 1
ATOM 1461 C CA . ALA A 1 190 ? -17.662 1.434 10.524 1.00 96.88 190 ALA A CA 1
ATOM 1462 C C . ALA A 1 190 ? -18.176 2.865 10.757 1.00 96.88 190 ALA A C 1
ATOM 1464 O O . ALA A 1 190 ? -19.137 3.053 11.506 1.00 96.88 190 ALA A O 1
ATOM 1465 N N . ALA A 1 191 ? -17.562 3.872 10.132 1.00 95.56 191 ALA A N 1
ATOM 1466 C CA . ALA A 1 191 ? -18.033 5.253 10.192 1.00 95.56 191 ALA A CA 1
ATOM 1467 C C . ALA A 1 191 ? -19.371 5.439 9.452 1.00 95.56 191 ALA A C 1
ATOM 1469 O O . ALA A 1 191 ? -20.231 6.185 9.920 1.00 95.56 191 ALA A O 1
ATOM 1470 N N . GLU A 1 192 ? -19.573 4.749 8.328 1.00 95.00 192 GLU A N 1
ATOM 1471 C CA . GLU A 1 192 ? -20.835 4.740 7.581 1.00 95.00 192 GLU A CA 1
ATOM 1472 C C . GLU A 1 192 ? -21.949 4.007 8.335 1.00 95.00 192 GLU A C 1
ATOM 1474 O O . GLU A 1 192 ? -23.074 4.504 8.385 1.00 95.00 192 GLU A O 1
ATOM 1479 N N . ALA A 1 193 ? -21.633 2.877 8.979 1.00 96.25 193 ALA A N 1
ATOM 1480 C CA . ALA A 1 193 ? -22.598 2.083 9.742 1.00 96.25 193 ALA A CA 1
ATOM 1481 C C . ALA A 1 193 ? -23.069 2.743 11.057 1.00 96.25 193 ALA A C 1
ATOM 1483 O O . ALA A 1 193 ? -24.105 2.361 11.603 1.00 96.25 193 ALA A O 1
ATOM 1484 N N . GLU A 1 194 ? -22.326 3.711 11.604 1.00 97.19 194 GLU A N 1
ATOM 1485 C CA . GLU A 1 194 ? -22.702 4.412 12.837 1.00 97.19 194 GLU A CA 1
ATOM 1486 C C . GLU A 1 194 ? -23.744 5.507 12.556 1.00 97.19 194 GLU A C 1
ATOM 1488 O O . GLU A 1 194 ? -23.490 6.491 11.860 1.00 97.19 194 GLU A O 1
ATOM 1493 N N . ALA A 1 195 ? -24.929 5.356 13.150 1.00 95.69 195 ALA A N 1
ATOM 1494 C CA . ALA A 1 195 ? -26.052 6.267 12.946 1.00 95.69 195 ALA A CA 1
ATOM 1495 C C . ALA A 1 195 ? -25.814 7.652 13.566 1.00 95.69 195 ALA A C 1
ATOM 1497 O O . ALA A 1 195 ? -26.324 8.652 13.063 1.00 95.69 195 ALA A O 1
ATOM 1498 N N . GLN A 1 196 ? -25.055 7.730 14.663 1.00 95.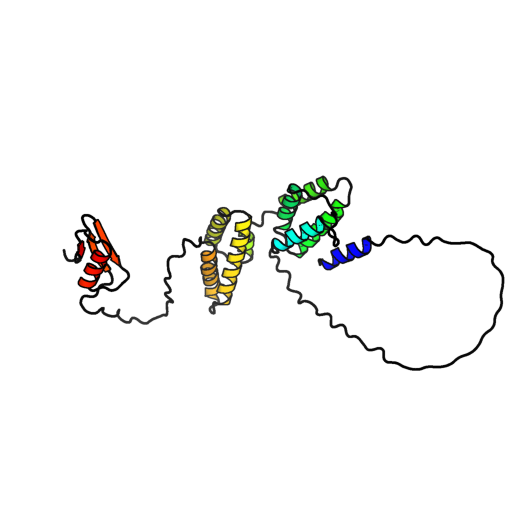69 196 GLN A N 1
ATOM 1499 C CA . GLN A 1 196 ? -24.853 8.982 15.388 1.00 95.69 196 GLN A CA 1
ATOM 1500 C C . GLN A 1 196 ? -23.646 9.755 14.826 1.00 95.69 196 GLN A C 1
ATOM 1502 O O . GLN A 1 196 ? -22.512 9.299 14.995 1.00 95.69 196 GLN A O 1
ATOM 1507 N N . PRO A 1 197 ? -23.830 10.959 14.236 1.00 93.50 197 PRO A N 1
ATOM 1508 C CA . PRO A 1 197 ? -22.750 11.685 13.558 1.00 93.50 197 PRO A CA 1
ATOM 1509 C C . PRO A 1 197 ? -21.515 11.922 14.436 1.00 93.50 197 PRO A C 1
ATOM 1511 O O . PRO A 1 197 ? -20.389 11.697 14.004 1.00 93.50 197 PRO A O 1
ATOM 1514 N N . HIS A 1 198 ? -21.724 12.282 15.704 1.00 93.94 198 HIS A N 1
ATOM 1515 C CA . HIS A 1 198 ? -20.647 12.554 16.660 1.00 93.94 198 HIS A CA 1
ATOM 1516 C C . HIS A 1 198 ? -19.872 11.297 17.108 1.00 93.94 198 HIS A C 1
ATOM 1518 O O . HIS A 1 198 ? -18.835 11.412 17.758 1.00 93.94 198 HIS A O 1
ATOM 1524 N N . ARG A 1 199 ? -20.352 10.087 16.783 1.00 95.81 199 ARG A N 1
ATOM 1525 C CA . ARG A 1 199 ? -19.689 8.814 17.115 1.00 95.81 199 ARG A CA 1
ATOM 1526 C C . ARG A 1 199 ? -18.956 8.181 15.939 1.00 95.81 199 ARG A C 1
ATOM 1528 O O . ARG A 1 199 ? -18.116 7.314 16.187 1.00 95.81 199 ARG A O 1
ATOM 1535 N N . LYS A 1 200 ? -19.220 8.618 14.702 1.00 95.25 200 LYS A N 1
ATOM 1536 C CA . LYS A 1 200 ? -18.667 8.023 13.472 1.00 95.25 200 LYS A CA 1
ATOM 1537 C C . LYS A 1 200 ? -17.147 7.903 13.510 1.00 95.25 200 LYS A C 1
ATOM 1539 O O . LYS A 1 200 ? -16.620 6.812 13.320 1.00 95.25 200 LYS A O 1
ATOM 1544 N N . THR A 1 201 ? -16.449 8.974 13.885 1.00 93.50 201 THR A N 1
ATOM 1545 C CA . THR A 1 201 ? -14.981 8.983 13.996 1.00 93.50 201 THR A CA 1
ATOM 1546 C C . THR A 1 201 ? -14.465 7.936 14.988 1.00 93.50 201 THR A C 1
ATOM 1548 O O . THR A 1 201 ? -13.536 7.190 14.689 1.00 93.50 201 THR A O 1
ATOM 1551 N N . ASN A 1 202 ? -15.093 7.824 16.164 1.00 94.31 202 ASN A N 1
ATOM 1552 C CA . ASN A 1 202 ? -14.698 6.857 17.193 1.00 94.31 202 ASN A CA 1
ATOM 1553 C C . ASN A 1 202 ? -15.087 5.413 16.840 1.00 94.31 202 ASN A C 1
ATOM 1555 O O . ASN A 1 202 ? -14.456 4.473 17.331 1.00 94.31 202 ASN A O 1
ATOM 1559 N N . ALA A 1 203 ? -16.145 5.211 16.052 1.00 95.69 203 ALA A N 1
ATOM 1560 C CA . ALA A 1 203 ? -16.513 3.906 15.511 1.00 95.69 203 ALA A CA 1
ATOM 1561 C C . ALA A 1 203 ? -15.491 3.456 14.456 1.00 95.69 203 ALA A C 1
ATOM 1563 O O . ALA A 1 203 ? -14.920 2.373 14.599 1.00 95.69 203 ALA A O 1
ATOM 1564 N N . GLY A 1 204 ? -15.180 4.333 13.494 1.00 96.00 204 GLY A N 1
ATOM 1565 C CA . GLY A 1 204 ? -14.153 4.125 12.473 1.00 96.00 204 GLY A CA 1
ATOM 1566 C C . GLY A 1 204 ? -12.798 3.764 13.077 1.00 96.00 204 GLY A C 1
ATOM 1567 O O . GLY A 1 204 ? -12.258 2.697 12.790 1.00 96.00 204 GLY A O 1
ATOM 1568 N N . ARG A 1 205 ? -12.290 4.584 14.011 1.00 94.62 205 ARG A N 1
ATOM 1569 C CA . ARG A 1 205 ? -11.013 4.333 14.711 1.00 94.62 205 ARG A CA 1
ATOM 1570 C C . ARG A 1 205 ? -10.969 2.964 15.387 1.00 94.62 205 ARG A C 1
ATOM 1572 O O . ARG A 1 205 ? -9.995 2.231 15.251 1.00 94.62 205 ARG A O 1
ATOM 1579 N N . ARG A 1 206 ? -12.030 2.593 16.115 1.00 93.38 206 ARG A N 1
ATOM 1580 C CA . ARG A 1 206 ? -12.086 1.311 16.837 1.00 93.38 206 ARG A CA 1
ATOM 1581 C C . ARG A 1 206 ? -12.110 0.105 15.905 1.00 93.38 206 ARG A C 1
ATOM 1583 O O . ARG A 1 206 ? -11.557 -0.927 16.271 1.00 93.38 206 ARG A O 1
ATOM 1590 N N . ALA A 1 207 ? -12.767 0.206 14.754 1.00 95.69 207 ALA A N 1
ATOM 1591 C CA . ALA A 1 207 ? -12.779 -0.868 13.767 1.00 95.69 207 ALA A CA 1
ATOM 1592 C C . ALA A 1 207 ? -11.422 -0.993 13.066 1.00 95.69 207 ALA A C 1
ATOM 1594 O O . ALA A 1 207 ? -10.872 -2.088 12.998 1.00 95.69 207 ALA A O 1
ATOM 1595 N N . ALA A 1 208 ? -10.853 0.129 12.629 1.00 95.50 208 ALA A N 1
ATOM 1596 C CA . ALA A 1 208 ? -9.587 0.169 11.911 1.00 95.50 208 ALA A CA 1
ATOM 1597 C C . ALA A 1 208 ? -8.398 -0.278 12.777 1.00 95.50 208 ALA A C 1
ATOM 1599 O O . ALA A 1 208 ? -7.604 -1.112 12.360 1.00 95.50 208 ALA A O 1
ATOM 1600 N N . ASN A 1 209 ? -8.312 0.158 14.039 1.00 94.44 209 ASN A N 1
ATOM 1601 C CA . ASN A 1 209 ? -7.217 -0.263 14.923 1.00 94.44 209 ASN A CA 1
ATOM 1602 C C . ASN A 1 209 ? -7.196 -1.786 15.158 1.00 94.44 209 ASN A C 1
ATOM 1604 O O . ASN A 1 209 ? -6.128 -2.353 15.376 1.00 94.44 209 ASN A O 1
ATOM 1608 N N . LYS A 1 210 ? -8.343 -2.477 15.061 1.00 93.25 210 LYS A N 1
ATOM 1609 C CA . LYS A 1 210 ? -8.396 -3.946 15.156 1.00 93.25 210 LYS A CA 1
ATOM 1610 C C . LYS A 1 210 ? -7.756 -4.651 13.961 1.00 93.25 210 LYS A C 1
ATOM 1612 O O . LYS A 1 210 ? -7.353 -5.797 14.117 1.00 93.25 210 LYS A O 1
ATOM 1617 N N . THR A 1 211 ? -7.662 -4.007 12.794 1.00 93.75 211 THR A N 1
ATOM 1618 C CA . THR A 1 211 ? -7.062 -4.623 11.597 1.00 93.75 211 THR A CA 1
ATOM 1619 C C . THR A 1 211 ? -5.538 -4.608 11.621 1.00 93.75 211 THR A C 1
ATOM 1621 O O . THR A 1 211 ? -4.924 -5.350 10.862 1.00 93.75 211 THR A O 1
ATOM 1624 N N . LEU A 1 212 ? -4.932 -3.759 12.459 1.00 90.31 212 LEU A N 1
ATOM 1625 C CA . LEU A 1 212 ? -3.477 -3.662 12.627 1.00 90.31 212 LEU A CA 1
ATOM 1626 C C . LEU A 1 212 ? -2.940 -4.598 13.715 1.00 90.31 212 LEU A C 1
ATOM 1628 O O . LEU A 1 212 ? -1.733 -4.806 13.797 1.00 90.31 212 LEU A O 1
ATOM 1632 N N . LEU A 1 213 ? -3.815 -5.164 14.551 1.00 81.06 213 LEU A N 1
ATOM 1633 C CA . LEU A 1 213 ? -3.415 -6.157 15.541 1.00 81.06 213 LEU A CA 1
ATOM 1634 C C . LEU A 1 213 ? -3.212 -7.513 14.845 1.00 81.06 213 LEU A C 1
ATOM 1636 O O . LEU A 1 213 ? -4.082 -7.935 14.076 1.00 81.06 213 LEU A O 1
ATOM 1640 N N . PRO A 1 214 ? -2.094 -8.218 15.096 1.00 67.25 214 PRO A N 1
ATOM 1641 C CA . PRO A 1 214 ? -1.868 -9.535 14.516 1.00 67.25 214 PRO A CA 1
ATOM 1642 C C . PRO A 1 214 ? -3.007 -10.478 14.921 1.00 67.25 214 PRO A C 1
ATOM 1644 O O . PRO A 1 214 ? -3.455 -10.468 16.065 1.00 67.25 214 PRO A O 1
ATOM 1647 N N . ALA A 1 215 ? -3.460 -11.340 14.005 1.00 57.28 215 ALA A N 1
ATOM 1648 C CA . ALA A 1 215 ? -4.593 -12.252 14.227 1.00 57.28 215 ALA A CA 1
ATOM 1649 C C . ALA A 1 215 ? -4.431 -13.184 15.453 1.00 57.28 215 ALA A C 1
ATOM 1651 O O . ALA A 1 215 ? -5.404 -13.765 15.929 1.00 57.28 215 ALA A O 1
ATOM 1652 N N . ARG A 1 216 ? -3.211 -13.309 15.996 1.00 45.72 216 ARG A N 1
ATOM 1653 C CA . ARG A 1 216 ? -2.913 -14.031 17.245 1.00 45.72 216 ARG A CA 1
ATOM 1654 C C . ARG A 1 216 ? -3.289 -13.276 18.524 1.00 45.72 216 ARG A C 1
ATOM 1656 O O . ARG A 1 216 ? -3.352 -13.896 19.578 1.00 45.72 216 ARG A O 1
ATOM 1663 N N . GLU A 1 217 ? -3.594 -11.987 18.431 1.00 46.97 217 GLU A N 1
ATOM 1664 C CA . GLU A 1 217 ? -4.084 -11.145 19.527 1.00 46.97 217 GLU A CA 1
ATOM 1665 C C . GLU A 1 217 ? -5.558 -10.772 19.334 1.00 46.97 217 GLU A C 1
ATOM 1667 O O . GLU A 1 217 ? -6.015 -9.707 19.739 1.00 46.97 217 GLU A O 1
ATOM 1672 N N . HIS A 1 218 ? -6.344 -11.648 18.708 1.00 43.91 218 HIS A N 1
ATOM 1673 C CA . HIS A 1 218 ? -7.775 -11.671 18.976 1.00 43.91 218 HIS A CA 1
ATOM 1674 C C . HIS A 1 218 ? -7.972 -12.379 20.319 1.00 43.91 218 HIS A C 1
ATOM 1676 O O . HIS A 1 218 ? -7.966 -13.613 20.349 1.00 43.91 218 HIS A O 1
ATOM 1682 N N . PRO A 1 219 ? -8.133 -11.658 21.450 1.00 42.56 219 PRO A N 1
ATOM 1683 C CA . PRO A 1 219 ? -8.664 -12.304 22.632 1.00 42.56 219 PRO A CA 1
ATOM 1684 C C . PRO A 1 219 ? -10.004 -12.911 22.229 1.00 42.56 219 PRO A C 1
ATOM 1686 O O . PRO A 1 219 ? -10.830 -12.257 21.583 1.00 42.56 219 PRO A O 1
ATOM 1689 N N . MET A 1 220 ? -10.180 -14.184 22.576 1.00 37.47 220 MET A N 1
ATOM 1690 C CA . MET A 1 220 ? -11.447 -14.890 22.468 1.00 37.47 220 MET A CA 1
ATOM 1691 C C . MET A 1 220 ? -12.614 -13.958 22.799 1.00 37.47 220 MET A C 1
ATOM 1693 O O . MET A 1 220 ? -12.603 -13.265 23.817 1.00 37.47 220 MET A O 1
ATOM 1697 N N . ALA A 1 221 ? -13.588 -13.958 21.892 1.00 41.91 221 ALA A N 1
ATOM 1698 C CA . ALA A 1 221 ? -14.910 -13.368 21.997 1.00 41.91 221 ALA A CA 1
ATOM 1699 C C . ALA A 1 221 ? -15.307 -12.913 23.414 1.00 41.91 221 ALA A C 1
ATOM 1701 O O . ALA A 1 221 ? -15.800 -13.685 24.230 1.00 41.91 221 ALA A O 1
ATOM 1702 N N . THR A 1 222 ? -15.208 -11.609 23.656 1.00 43.09 222 THR A N 1
ATOM 1703 C CA . THR A 1 222 ? -16.154 -10.917 24.533 1.00 43.09 222 THR A CA 1
ATOM 1704 C C . THR A 1 222 ? -17.126 -10.160 23.642 1.00 43.09 222 THR A C 1
ATOM 1706 O O . THR A 1 222 ? -17.057 -8.946 23.460 1.00 43.09 222 THR A O 1
ATOM 1709 N N . SER A 1 223 ? -18.059 -10.907 23.053 1.00 40.56 223 SER A N 1
ATOM 1710 C CA . SER A 1 223 ? -19.317 -10.329 22.591 1.00 40.56 223 SER A CA 1
ATOM 1711 C C . SER A 1 223 ? -20.094 -9.869 23.821 1.00 40.56 223 SER A C 1
ATOM 1713 O O . SER A 1 223 ? -20.874 -10.616 24.397 1.00 40.56 223 SER A O 1
ATOM 1715 N N . ALA A 1 224 ? -19.855 -8.631 24.241 1.00 38.22 224 ALA A N 1
ATOM 1716 C CA . ALA A 1 224 ? -20.739 -7.901 25.134 1.00 38.22 224 ALA A CA 1
ATOM 1717 C C . ALA A 1 224 ? -21.172 -6.624 24.413 1.00 38.22 224 ALA A C 1
ATOM 1719 O O . ALA A 1 224 ? -20.604 -5.543 24.578 1.00 38.22 224 ALA A O 1
ATOM 1720 N N . VAL A 1 225 ? -22.197 -6.780 23.575 1.00 41.41 225 VAL A N 1
ATOM 1721 C CA . VAL A 1 225 ? -23.063 -5.680 23.159 1.00 41.41 225 VAL A CA 1
ATOM 1722 C C . VAL A 1 225 ? -23.642 -5.079 24.440 1.00 41.41 225 VAL A C 1
ATOM 1724 O O . VAL A 1 225 ? -24.501 -5.672 25.088 1.00 41.41 225 VAL A O 1
ATOM 1727 N N . ARG A 1 226 ? -23.134 -3.912 24.846 1.00 38.53 226 ARG A N 1
ATOM 1728 C CA . ARG A 1 226 ? -23.736 -3.093 25.903 1.00 38.53 226 ARG A CA 1
ATOM 1729 C C . ARG A 1 226 ? -25.065 -2.545 25.380 1.00 38.53 226 ARG A C 1
ATOM 1731 O O . ARG A 1 226 ? -25.094 -1.504 24.728 1.00 38.53 226 ARG A O 1
ATOM 1738 N N . GLN A 1 227 ? -26.154 -3.245 25.679 1.00 37.66 227 GLN A N 1
ATOM 1739 C CA . GLN A 1 227 ? -27.453 -2.601 25.845 1.00 37.66 227 GLN A CA 1
ATOM 1740 C C . GLN A 1 227 ? -27.425 -1.760 27.134 1.00 37.66 227 GLN A C 1
ATOM 1742 O O . GLN A 1 227 ? -26.807 -2.176 28.120 1.00 37.66 227 GLN A O 1
ATOM 1747 N N . PRO A 1 228 ? -28.069 -0.583 27.163 1.00 45.59 228 PRO A N 1
ATOM 1748 C CA . PRO A 1 228 ? -28.285 0.146 28.400 1.00 45.59 228 PRO A CA 1
ATOM 1749 C C . PRO A 1 228 ? -29.393 -0.577 29.171 1.00 45.59 228 PRO A C 1
ATOM 1751 O O . PRO A 1 228 ? -30.567 -0.453 28.834 1.00 45.59 228 PRO A O 1
ATOM 1754 N N . VAL A 1 229 ? -29.019 -1.364 30.179 1.00 39.34 229 VAL A N 1
ATOM 1755 C CA . VAL A 1 229 ? -29.984 -1.984 31.089 1.00 39.34 229 VAL A CA 1
ATOM 1756 C C . VAL A 1 229 ? -29.911 -1.253 32.418 1.00 39.34 229 VAL A C 1
ATOM 1758 O O . VAL A 1 229 ? -28.887 -1.229 33.101 1.00 39.34 229 VAL A O 1
ATOM 1761 N N . THR A 1 230 ? -31.027 -0.608 32.724 1.00 43.41 230 THR A N 1
ATOM 1762 C CA . THR A 1 230 ? -31.505 -0.254 34.055 1.00 43.41 230 THR A CA 1
ATOM 1763 C C . THR A 1 230 ? -31.028 -1.238 35.124 1.00 43.41 230 THR A C 1
ATOM 1765 O O . THR A 1 230 ? -31.107 -2.455 34.956 1.00 43.41 230 THR A O 1
ATOM 1768 N N . ALA A 1 231 ? -30.539 -0.687 36.236 1.00 46.75 231 ALA A N 1
ATOM 1769 C CA . ALA A 1 231 ? -30.079 -1.411 37.413 1.00 46.75 231 ALA A CA 1
ATOM 1770 C C . ALA A 1 231 ? -31.062 -2.522 37.817 1.00 46.75 231 ALA A C 1
ATOM 1772 O O . ALA A 1 231 ? -32.082 -2.274 38.453 1.00 46.75 231 ALA A O 1
ATOM 1773 N N . THR A 1 232 ? -30.734 -3.755 37.443 1.00 47.81 232 THR A N 1
ATOM 1774 C CA . THR A 1 232 ? -31.410 -4.962 37.907 1.00 47.81 232 THR A CA 1
ATOM 1775 C C . THR A 1 232 ? -30.332 -5.812 38.554 1.00 47.81 232 THR A C 1
ATOM 1777 O O . THR A 1 232 ? -29.294 -6.074 37.945 1.00 47.81 232 THR A O 1
ATOM 1780 N N . ALA A 1 233 ? -30.535 -6.143 39.828 1.00 50.81 233 ALA A N 1
ATOM 1781 C CA . ALA A 1 233 ? -29.592 -6.895 40.642 1.00 50.81 233 ALA A CA 1
ATOM 1782 C C . ALA A 1 233 ? -29.117 -8.172 39.915 1.00 50.81 233 ALA A C 1
ATOM 1784 O O . ALA A 1 233 ? -29.923 -8.806 39.229 1.00 50.81 233 ALA A O 1
ATOM 1785 N N . PRO A 1 234 ? -27.833 -8.562 40.056 1.00 54.22 234 PRO A N 1
ATOM 1786 C CA . PRO A 1 234 ? -27.309 -9.748 39.394 1.00 54.22 234 PRO A CA 1
ATOM 1787 C C . PRO A 1 234 ? -28.137 -10.986 39.773 1.00 54.22 234 PRO A C 1
ATOM 1789 O O . PRO A 1 234 ? -28.545 -11.112 40.935 1.00 54.22 234 PRO A O 1
ATOM 1792 N N . PRO A 1 235 ? -28.389 -11.902 38.818 1.00 54.72 235 PRO A N 1
ATOM 1793 C CA . PRO A 1 235 ? -29.090 -13.143 39.097 1.00 54.72 235 PRO A CA 1
ATOM 1794 C C . PRO A 1 235 ? -28.327 -13.892 40.188 1.00 54.72 235 PRO A C 1
ATOM 1796 O O . PRO A 1 235 ? -27.141 -14.196 40.052 1.00 54.72 235 PRO A O 1
ATOM 1799 N N . ARG A 1 236 ? -29.006 -14.142 41.308 1.00 60.47 236 ARG A N 1
ATOM 1800 C CA . ARG A 1 236 ? -28.451 -14.935 42.401 1.00 60.47 236 ARG A CA 1
ATOM 1801 C C . ARG A 1 236 ? -28.234 -16.346 41.864 1.00 60.47 236 ARG A C 1
ATOM 1803 O O . ARG A 1 236 ? -29.201 -17.031 41.539 1.00 60.47 236 ARG A O 1
ATOM 1810 N N . LEU A 1 237 ? -26.973 -16.757 41.739 1.00 69.25 237 LEU A N 1
ATOM 1811 C CA . LEU A 1 237 ? -26.637 -18.154 41.478 1.00 69.25 237 LEU A CA 1
ATOM 1812 C C . LEU A 1 237 ? -27.260 -19.008 42.586 1.00 69.25 237 LEU A C 1
ATOM 1814 O O . LEU A 1 237 ? -27.270 -18.612 43.754 1.00 69.25 237 LEU A O 1
ATOM 1818 N N . SER A 1 238 ? -27.809 -20.163 42.217 1.00 75.94 238 SER A N 1
ATOM 1819 C CA . SER A 1 238 ? -28.349 -21.121 43.179 1.00 75.94 238 SER A CA 1
ATOM 1820 C C . SER A 1 238 ? -27.283 -21.498 44.211 1.00 75.94 238 SER A C 1
ATOM 1822 O O . SER A 1 238 ? -26.105 -21.643 43.870 1.00 75.94 238 SER A O 1
ATOM 1824 N N . ASN A 1 239 ? -27.701 -21.641 45.473 1.00 75.88 239 ASN A N 1
ATOM 1825 C CA . ASN A 1 239 ? -26.814 -21.928 46.601 1.00 75.88 239 ASN A CA 1
ATOM 1826 C C . ASN A 1 239 ? -25.818 -23.050 46.259 1.00 75.88 239 ASN A C 1
ATOM 1828 O O . ASN A 1 239 ? -26.216 -24.146 45.874 1.00 75.88 239 ASN A O 1
ATOM 1832 N N . GLY A 1 240 ? -24.522 -22.761 46.405 1.00 79.19 240 GLY A N 1
ATOM 1833 C CA . GLY A 1 240 ? -23.437 -23.723 46.184 1.00 79.19 240 GLY A CA 1
ATOM 1834 C C . GLY A 1 240 ? -22.814 -23.731 44.782 1.00 79.19 240 GLY A C 1
ATOM 1835 O O . GLY A 1 240 ? -21.782 -24.378 44.609 1.00 79.19 240 GLY A O 1
ATOM 1836 N N . ILE A 1 241 ? -23.366 -22.998 43.805 1.00 85.94 241 ILE A N 1
ATOM 1837 C CA . ILE A 1 241 ? -22.730 -22.803 42.491 1.00 85.94 241 ILE A CA 1
ATOM 1838 C C . ILE A 1 241 ? -21.836 -21.564 42.529 1.00 85.94 241 ILE A C 1
ATOM 1840 O O . ILE A 1 241 ? -22.279 -20.476 42.900 1.00 85.94 241 ILE A O 1
ATOM 1844 N N . ARG A 1 242 ? -20.575 -21.718 42.115 1.00 84.50 242 ARG A N 1
ATOM 1845 C CA . ARG A 1 242 ? -19.613 -20.613 41.998 1.00 84.50 242 ARG A CA 1
ATOM 1846 C C . ARG A 1 242 ? -19.036 -20.553 40.588 1.00 84.50 242 ARG A C 1
ATOM 1848 O O . ARG A 1 242 ? -18.826 -21.580 39.949 1.00 84.50 242 ARG A O 1
ATOM 1855 N N . MET A 1 243 ? -18.759 -19.332 40.128 1.00 88.75 243 MET A N 1
ATOM 1856 C CA . MET A 1 243 ? -18.105 -19.066 38.835 1.00 88.75 243 MET A CA 1
ATOM 1857 C C . MET A 1 243 ? -16.602 -19.347 38.854 1.00 88.75 243 MET A C 1
ATOM 1859 O O . MET A 1 243 ? -15.981 -19.443 37.795 1.00 88.75 243 MET A O 1
ATOM 1863 N N . ALA A 1 244 ? -16.025 -19.432 40.053 1.00 88.81 244 ALA A N 1
ATOM 1864 C CA . ALA A 1 244 ? -14.634 -19.770 40.257 1.00 88.81 244 ALA A CA 1
ATOM 1865 C C . ALA A 1 244 ? -14.469 -20.676 41.483 1.00 88.81 244 ALA A C 1
ATOM 1867 O O . ALA A 1 244 ? -15.106 -20.447 42.514 1.00 88.81 244 ALA A O 1
ATOM 1868 N N . HIS A 1 245 ? -13.597 -21.676 41.361 1.00 92.12 245 HIS A N 1
ATOM 1869 C CA . HIS A 1 245 ? -13.155 -22.551 42.450 1.00 92.12 245 HIS A CA 1
ATOM 1870 C C . HIS A 1 245 ? -11.630 -22.560 42.505 1.00 92.12 245 HIS A C 1
ATOM 1872 O O . HIS A 1 245 ? -10.968 -22.547 41.465 1.00 92.12 245 HIS A O 1
ATOM 1878 N N . ARG A 1 246 ? -11.065 -22.581 43.713 1.00 92.19 246 ARG A N 1
ATOM 1879 C CA . ARG A 1 246 ? -9.627 -22.768 43.922 1.00 92.19 246 ARG A CA 1
ATOM 1880 C C . ARG A 1 246 ? -9.376 -24.242 44.192 1.00 92.19 246 ARG A C 1
ATOM 1882 O O . ARG A 1 246 ? -10.049 -24.829 45.029 1.00 92.19 246 ARG A O 1
ATOM 1889 N N . ALA A 1 247 ? -8.427 -24.829 43.483 1.00 93.19 247 ALA A N 1
ATOM 1890 C CA . ALA A 1 247 ? -8.028 -26.212 43.684 1.00 93.19 247 ALA A CA 1
ATOM 1891 C C . ALA A 1 247 ? -6.535 -26.282 43.980 1.00 93.19 247 ALA A C 1
ATOM 1893 O O . ALA A 1 247 ? -5.745 -25.496 43.450 1.00 93.19 247 ALA A O 1
ATOM 1894 N N . ARG A 1 248 ? -6.153 -27.228 44.824 1.00 94.06 248 ARG A N 1
ATOM 1895 C CA . ARG A 1 248 ? -4.780 -27.645 45.028 1.00 94.06 248 ARG A CA 1
ATOM 1896 C C . ARG A 1 248 ? -4.591 -28.984 44.323 1.00 94.06 248 ARG A C 1
ATOM 1898 O O . ARG A 1 248 ? -5.434 -29.862 44.456 1.00 94.06 248 ARG A O 1
ATOM 1905 N N . VAL A 1 249 ? -3.538 -29.083 43.525 1.00 94.75 249 VAL A N 1
ATOM 1906 C CA . VAL A 1 249 ? -3.123 -30.312 42.843 1.00 94.75 249 VAL A CA 1
ATOM 1907 C C . VAL A 1 249 ? -1.666 -30.524 43.227 1.00 94.75 249 VAL A C 1
ATOM 1909 O O . VAL A 1 249 ? -0.810 -29.721 42.837 1.00 94.75 249 VAL A O 1
ATOM 1912 N N . ASP A 1 250 ? -1.411 -31.522 44.069 1.00 92.69 250 ASP A N 1
ATOM 1913 C CA . ASP A 1 250 ? -0.154 -31.711 44.799 1.00 92.69 250 ASP A CA 1
ATOM 1914 C C . ASP A 1 250 ? 0.253 -30.418 45.556 1.00 92.69 250 ASP A C 1
ATOM 1916 O O . ASP A 1 250 ? -0.468 -29.897 46.413 1.00 92.69 250 ASP A O 1
ATOM 1920 N N . ASP A 1 251 ? 1.387 -29.814 45.193 1.00 90.50 251 ASP A N 1
ATOM 1921 C CA . ASP A 1 251 ? 1.876 -28.560 45.779 1.00 90.50 251 ASP A CA 1
ATOM 1922 C C . ASP A 1 251 ? 1.454 -27.293 45.020 1.00 90.50 251 ASP A C 1
ATOM 1924 O O . ASP A 1 251 ? 1.840 -26.180 45.390 1.00 90.50 251 ASP A O 1
ATOM 1928 N N . LYS A 1 252 ? 0.647 -27.415 43.960 1.00 90.69 252 LYS A N 1
ATOM 1929 C CA . LYS A 1 252 ? 0.281 -26.284 43.095 1.00 90.69 252 LYS A CA 1
ATOM 1930 C C . LYS A 1 252 ? -1.139 -25.805 43.364 1.00 90.69 252 LYS A C 1
ATOM 1932 O O . LYS A 1 252 ? -2.082 -26.588 43.389 1.00 90.69 252 LYS A O 1
ATOM 1937 N N . ARG A 1 253 ? -1.306 -24.486 43.507 1.00 91.88 253 ARG A N 1
ATOM 1938 C CA . ARG A 1 253 ? -2.620 -23.827 43.593 1.00 91.88 253 ARG A CA 1
ATOM 1939 C C . ARG A 1 253 ? -3.075 -23.373 42.210 1.00 91.88 253 ARG A C 1
ATOM 1941 O O . ARG A 1 253 ? -2.339 -22.690 41.503 1.00 91.88 253 ARG A O 1
ATOM 1948 N N . LEU A 1 254 ? -4.300 -23.727 41.848 1.00 92.12 254 LEU A N 1
ATOM 1949 C CA . LEU A 1 254 ? -4.925 -23.440 40.563 1.00 92.12 254 LEU A CA 1
ATOM 1950 C C . LEU A 1 254 ? -6.302 -22.805 40.775 1.00 92.12 254 LEU A C 1
ATOM 1952 O O . LEU A 1 254 ? -6.961 -23.023 41.793 1.00 92.12 254 LEU A O 1
ATOM 1956 N N . VAL A 1 255 ? -6.747 -22.020 39.794 1.00 92.06 255 VAL A N 1
ATOM 1957 C CA . VAL A 1 255 ? -8.087 -21.424 39.774 1.00 92.06 255 VAL A CA 1
ATOM 1958 C C . VAL A 1 255 ? -8.837 -21.948 38.559 1.00 92.06 255 VAL A C 1
ATOM 1960 O O . VAL A 1 255 ? -8.403 -21.767 37.423 1.00 92.06 255 VAL A O 1
ATOM 1963 N N . LEU A 1 256 ? -9.975 -22.588 38.801 1.00 87.88 256 LEU A N 1
ATOM 1964 C CA . LEU A 1 256 ? -10.925 -22.993 37.771 1.00 87.88 256 LEU A CA 1
ATOM 1965 C C . LEU A 1 256 ? -11.926 -21.857 37.622 1.00 87.88 256 LEU A C 1
ATOM 1967 O O . LEU A 1 256 ? -12.659 -21.582 38.566 1.00 87.88 256 LEU A O 1
ATOM 1971 N N . ALA A 1 257 ? -11.952 -21.192 36.470 1.00 87.62 257 ALA A N 1
ATOM 1972 C CA . ALA A 1 257 ? -12.875 -20.095 36.193 1.00 87.62 257 ALA A CA 1
ATOM 1973 C C . ALA A 1 257 ? -13.544 -20.271 34.825 1.00 87.62 257 ALA A C 1
ATOM 1975 O O . ALA A 1 257 ? -12.993 -20.913 33.931 1.00 87.62 257 ALA A O 1
ATOM 1976 N N . GLY A 1 258 ? -14.725 -19.673 34.662 1.00 80.88 258 GLY A N 1
ATOM 1977 C CA . GLY A 1 258 ? -15.410 -19.553 33.368 1.00 80.88 258 GLY A CA 1
ATOM 1978 C C . GLY A 1 258 ? -16.581 -20.513 33.152 1.00 80.88 258 GLY A C 1
ATOM 1979 O O . GLY A 1 258 ? -17.404 -20.252 32.281 1.00 80.88 258 GLY A O 1
ATOM 1980 N N . VAL A 1 259 ? -16.721 -21.559 33.972 1.00 83.75 259 VAL A N 1
ATOM 1981 C CA . VAL A 1 259 ? -17.882 -22.465 33.966 1.00 83.75 259 VAL A CA 1
ATOM 1982 C C . VAL A 1 259 ? -18.457 -22.539 35.386 1.00 83.75 259 VAL A C 1
ATOM 1984 O O . VAL A 1 259 ? -17.689 -22.757 36.326 1.00 83.75 259 VAL A O 1
ATOM 1987 N N . PRO A 1 260 ? -19.774 -22.331 35.580 1.00 87.75 260 PRO A N 1
ATOM 1988 C CA . PRO A 1 260 ? -20.395 -22.454 36.892 1.00 87.75 260 PRO A CA 1
ATOM 1989 C C . PRO A 1 260 ? -20.383 -23.917 37.344 1.00 87.75 260 PRO A C 1
ATOM 1991 O O . PRO A 1 260 ? -21.042 -24.761 36.741 1.00 87.75 260 PRO A O 1
ATOM 1994 N N . TYR A 1 261 ? -19.665 -24.202 38.429 1.00 90.00 261 TYR A N 1
ATOM 1995 C CA . TYR A 1 261 ? -19.601 -25.536 39.027 1.00 90.00 261 TYR A CA 1
ATOM 1996 C C . TYR A 1 261 ? -20.151 -25.524 40.452 1.00 90.00 261 TYR A C 1
ATOM 1998 O O . TYR A 1 261 ? -19.970 -24.553 41.198 1.00 90.00 261 TYR A O 1
ATOM 2006 N N . THR A 1 262 ? -20.759 -26.633 40.871 1.00 92.88 262 THR A N 1
ATOM 2007 C CA . THR A 1 262 ? -20.817 -26.983 42.297 1.00 92.88 262 THR A CA 1
ATOM 2008 C C . THR A 1 262 ? -19.425 -27.400 42.785 1.00 92.88 262 THR A C 1
ATOM 2010 O O . THR A 1 262 ? -18.568 -27.765 41.982 1.00 92.88 262 THR A O 1
ATOM 2013 N N . ARG A 1 263 ? -19.175 -27.389 44.103 1.00 91.12 263 ARG A N 1
ATOM 2014 C CA . ARG A 1 263 ? -17.887 -27.856 44.662 1.00 91.12 263 ARG A CA 1
ATOM 2015 C C . ARG A 1 263 ? -17.547 -29.284 44.210 1.00 91.12 263 ARG A C 1
ATOM 2017 O O . ARG A 1 263 ? -16.416 -29.546 43.824 1.00 91.12 263 ARG A O 1
ATOM 2024 N N . GLN A 1 264 ? -18.538 -30.178 44.200 1.00 92.75 264 GLN A N 1
ATOM 2025 C CA . GLN A 1 264 ? -18.365 -31.564 43.762 1.00 92.75 264 GLN A CA 1
ATOM 2026 C C . GLN A 1 264 ? -18.041 -31.658 42.265 1.00 92.75 264 GLN A C 1
ATOM 2028 O O . GLN A 1 264 ? -17.145 -32.397 41.882 1.00 92.75 264 GLN A O 1
ATOM 2033 N N . GLN A 1 265 ? -18.719 -30.874 41.419 1.00 94.31 265 GLN A N 1
ATOM 2034 C CA . GLN A 1 265 ? -18.407 -30.832 39.988 1.00 94.31 265 GLN A CA 1
ATOM 2035 C C . GLN A 1 265 ? -17.010 -30.268 39.724 1.00 94.31 265 GLN A C 1
ATOM 2037 O O . GLN A 1 265 ? -16.310 -30.775 38.854 1.00 94.31 265 GLN A O 1
ATOM 2042 N N . ALA A 1 266 ? -16.591 -29.251 40.483 1.00 93.38 266 ALA A N 1
ATOM 2043 C CA . ALA A 1 266 ? -15.238 -28.719 40.398 1.00 93.38 266 ALA A CA 1
ATOM 2044 C C . ALA A 1 266 ? -14.205 -29.786 40.791 1.00 93.38 266 ALA A C 1
ATOM 2046 O O . ALA A 1 266 ? -13.242 -29.972 40.058 1.00 93.38 266 ALA A O 1
ATOM 2047 N N . GLN A 1 267 ? -14.442 -30.531 41.877 1.00 93.88 267 GLN A N 1
ATOM 2048 C CA . GLN A 1 267 ? -13.578 -31.633 42.311 1.00 93.88 267 GLN A CA 1
ATOM 2049 C C . GLN A 1 267 ? -13.442 -32.695 41.211 1.00 93.88 267 GLN A C 1
ATOM 2051 O O . GLN A 1 267 ? -12.332 -32.971 40.763 1.00 93.88 267 GLN A O 1
ATOM 2056 N N . SER A 1 268 ? -14.561 -33.204 40.684 1.00 93.75 268 SER A N 1
ATOM 2057 C CA . SER A 1 268 ? -14.539 -34.208 39.613 1.00 93.75 268 SER A CA 1
ATOM 2058 C C . SER A 1 268 ? -13.880 -33.696 38.328 1.00 93.75 268 SER A C 1
ATOM 2060 O O . SER A 1 268 ? -13.194 -34.451 37.645 1.00 93.75 268 SER A O 1
ATOM 2062 N N . ALA A 1 269 ? -14.054 -32.415 37.988 1.00 93.62 269 ALA A N 1
ATOM 2063 C CA . ALA A 1 269 ? -13.408 -31.815 36.821 1.00 93.62 269 ALA A CA 1
ATOM 2064 C C . ALA A 1 269 ? -11.880 -31.717 36.978 1.00 93.62 269 ALA A C 1
ATOM 2066 O O . ALA A 1 269 ? -11.157 -31.842 35.989 1.00 93.62 269 ALA A O 1
ATOM 2067 N N . VAL A 1 270 ? -11.383 -31.494 38.199 1.00 94.44 270 VAL A N 1
ATOM 2068 C CA . VAL A 1 270 ? -9.941 -31.471 38.483 1.00 94.44 270 VAL A CA 1
ATOM 2069 C C . VAL A 1 270 ? -9.385 -32.893 38.495 1.00 94.44 270 VAL A C 1
ATOM 2071 O O . VAL A 1 270 ? -8.413 -33.152 37.797 1.00 94.44 270 VAL A O 1
ATOM 2074 N N . GLU A 1 271 ? -10.033 -33.839 39.174 1.00 94.94 271 GLU A N 1
ATOM 2075 C CA . GLU A 1 271 ? -9.619 -35.253 39.183 1.00 94.94 271 GLU A CA 1
ATOM 2076 C C . GLU A 1 271 ? -9.554 -35.846 37.769 1.00 94.94 271 GLU A C 1
ATOM 2078 O O . GLU A 1 271 ? -8.578 -36.500 37.407 1.00 94.94 271 GLU A O 1
ATOM 2083 N N . ALA A 1 272 ? -10.553 -35.556 36.928 1.00 94.31 272 ALA A N 1
ATOM 2084 C CA . ALA A 1 272 ? -10.567 -36.006 35.538 1.00 94.31 272 ALA A CA 1
ATOM 2085 C C . ALA A 1 272 ? -9.416 -35.414 34.708 1.00 94.31 272 ALA A C 1
ATOM 2087 O O . ALA A 1 272 ? -8.945 -36.038 33.758 1.00 94.31 272 ALA A O 1
ATOM 2088 N N . ARG A 1 273 ? -8.970 -34.200 35.046 1.00 94.56 273 ARG A N 1
ATOM 2089 C CA . ARG A 1 273 ? -7.898 -33.499 34.333 1.00 94.56 273 ARG A CA 1
ATOM 2090 C C . ARG A 1 273 ? -6.500 -33.872 34.841 1.00 94.56 273 ARG A C 1
ATOM 2092 O O . ARG A 1 273 ? -5.553 -33.771 34.063 1.00 94.56 273 ARG A O 1
ATOM 2099 N N . TRP A 1 274 ? -6.376 -34.319 36.091 1.00 94.06 274 TRP A N 1
ATOM 2100 C CA . TRP A 1 274 ? -5.123 -34.751 36.723 1.00 94.06 274 TRP A CA 1
ATOM 2101 C C . TRP A 1 274 ? -5.282 -36.111 37.422 1.00 94.06 274 TRP A C 1
ATOM 2103 O O . TRP A 1 274 ? -5.263 -36.187 38.652 1.00 94.06 274 TRP A O 1
ATOM 2113 N N . PRO A 1 275 ? -5.432 -37.205 36.655 1.00 92.44 275 PRO A N 1
ATOM 2114 C CA . PRO A 1 275 ? -5.598 -38.532 37.231 1.00 92.44 275 PRO A CA 1
ATOM 2115 C C . PRO A 1 275 ? -4.347 -38.955 38.015 1.00 92.44 275 PRO A C 1
ATOM 2117 O O . PRO A 1 275 ? -3.237 -38.929 37.485 1.00 92.44 275 PRO A O 1
ATOM 2120 N N . GLY A 1 276 ? -4.539 -39.373 39.269 1.00 89.88 276 GLY A N 1
ATOM 2121 C CA . GLY A 1 276 ? -3.473 -39.869 40.149 1.00 89.88 276 GLY A CA 1
ATOM 2122 C C . GLY A 1 276 ? -2.724 -38.802 40.957 1.00 89.88 276 GLY A C 1
ATOM 2123 O O . GLY A 1 276 ? -1.840 -39.172 41.725 1.00 89.88 276 GLY A O 1
ATOM 2124 N N . ALA A 1 277 ? -3.066 -37.520 40.808 1.00 91.81 277 ALA A N 1
ATOM 2125 C CA . ALA A 1 277 ? -2.576 -36.449 41.677 1.00 91.81 277 ALA A CA 1
ATOM 2126 C C . ALA A 1 277 ? -3.439 -36.326 42.943 1.00 91.81 277 ALA A C 1
ATOM 2128 O O . ALA A 1 277 ? -4.621 -36.684 42.921 1.00 91.81 277 ALA A O 1
ATOM 2129 N N . ASP A 1 278 ? -2.870 -35.789 44.025 1.00 91.38 278 ASP A N 1
ATOM 2130 C CA . ASP A 1 278 ? -3.657 -35.435 45.211 1.00 91.38 278 ASP A CA 1
ATOM 2131 C C . ASP A 1 278 ? -4.388 -34.112 44.947 1.00 91.38 278 ASP A C 1
ATOM 2133 O O . ASP A 1 278 ? -3.760 -33.081 44.682 1.00 91.38 278 ASP A O 1
ATOM 2137 N N . VAL A 1 279 ? -5.722 -34.152 44.926 1.00 92.62 279 VAL A N 1
ATOM 2138 C CA . VAL A 1 279 ? -6.571 -33.049 44.463 1.00 92.62 279 VAL A CA 1
ATOM 2139 C C . VAL A 1 279 ? -7.538 -32.615 45.554 1.00 92.62 279 VAL A C 1
ATOM 2141 O O . VAL A 1 279 ? -8.374 -33.395 46.003 1.00 92.62 279 VAL A O 1
ATOM 2144 N N . GLU A 1 280 ? -7.527 -31.323 45.881 1.00 92.56 280 GLU A N 1
ATOM 2145 C CA . GLU A 1 280 ? -8.453 -30.732 46.847 1.00 92.56 280 GLU A CA 1
ATOM 2146 C C . GLU A 1 280 ? -9.016 -29.390 46.358 1.00 92.56 280 GLU A C 1
ATOM 2148 O O . GLU A 1 280 ? -8.274 -28.444 46.091 1.00 92.56 280 GLU A O 1
ATOM 2153 N N . VAL A 1 281 ? -10.344 -29.255 46.282 1.00 90.38 281 VAL A N 1
ATOM 2154 C CA . VAL A 1 281 ? -11.004 -27.952 46.086 1.00 90.38 281 VAL A CA 1
ATOM 2155 C C . VAL A 1 281 ? -11.160 -27.220 47.425 1.00 90.38 281 VAL A C 1
ATOM 2157 O O . VAL A 1 281 ? -11.977 -27.603 48.275 1.00 90.38 281 VAL A O 1
ATOM 2160 N N . VAL A 1 282 ? -10.410 -26.125 47.573 1.00 89.94 282 VAL A N 1
ATOM 2161 C CA . VAL A 1 282 ? -10.321 -25.284 48.776 1.00 89.94 282 VAL A CA 1
ATOM 2162 C C . VAL A 1 282 ? -11.389 -24.189 48.731 1.00 89.94 282 VAL A C 1
ATOM 2164 O O . VAL A 1 282 ? -11.602 -23.541 47.700 1.00 89.94 282 VAL A O 1
ATOM 2167 N N . SER A 1 283 ? -12.072 -23.967 49.853 1.00 81.62 283 SER A N 1
ATOM 2168 C CA . SER A 1 283 ? -13.029 -22.865 49.987 1.00 81.62 283 SER A CA 1
ATOM 2169 C C . SER A 1 283 ? -12.284 -21.596 50.407 1.00 81.62 283 SER A C 1
ATOM 2171 O O . SER A 1 283 ? -11.374 -21.681 51.212 1.00 81.62 283 SER A O 1
ATOM 2173 N N . ASP A 1 284 ? -12.692 -20.403 49.956 1.00 69.12 284 ASP A N 1
ATOM 2174 C CA . ASP A 1 284 ? -12.070 -19.124 50.388 1.00 69.12 284 ASP A CA 1
ATOM 2175 C C . ASP A 1 284 ? -12.179 -18.829 51.909 1.00 69.12 284 ASP A C 1
ATOM 2177 O O . ASP A 1 284 ? -11.800 -17.749 52.352 1.00 69.12 284 ASP A O 1
ATOM 2181 N N . ALA A 1 285 ? -12.741 -19.754 52.694 1.00 59.78 285 ALA A N 1
ATOM 2182 C CA . ALA A 1 285 ? -12.845 -19.680 54.148 1.00 59.78 285 ALA A CA 1
ATOM 2183 C C . ALA A 1 285 ? -11.755 -20.490 54.886 1.00 59.78 285 ALA A C 1
ATOM 2185 O O . ALA A 1 285 ? -11.719 -20.412 56.112 1.00 59.78 285 ALA A O 1
ATOM 2186 N N . ASP A 1 286 ? -10.895 -21.217 54.157 1.00 47.34 286 ASP A N 1
ATOM 2187 C CA . ASP A 1 286 ? -9.764 -22.014 54.668 1.00 47.34 286 ASP A CA 1
ATOM 2188 C C . ASP A 1 286 ? -8.413 -21.413 54.223 1.00 47.34 286 ASP A C 1
ATOM 2190 O O . ASP A 1 286 ? -7.474 -21.367 55.050 1.00 47.34 286 ASP A O 1
#

Sequence (286 aa):
MSLSTLLQRRKAATVPAVPCLSSGEGTKKTTTEQPGTPGSPDSTAGMVCRVEREQEPIIADSGAPAPETDIDWLLHNLRFDYTGAPLHEIDDGLAGLIRRAMLPLDKRARAELATLIDDQLAHTDAHEAVQALLKERIEVQEPRSWLDWVRAECSLGEGDTIFVGIALERLMLDEQEQAARRYVAAWRAAAEAEAQPHRKTNAGRRAANKTLLPAREHPMATSAVRQPVTATAPPRLSNGIRMAHRARVDDKRLVLAGVPYTRQQAQSAVEARWPGADVEVVSDAD

Foldseek 3Di:
DDPVVVVVVVVVVPDPPDPPPDDDDDDDDDDDDDDDDDDDDDDDDPDPPPPPPPPPPPPPQPQAQDDLVLLVVLVQCLQAPPVRDGDAPQDPVNSVLLSLLRRSGGPVVNVVLSSVLSVLRVDPPRSVVSSVVSVVSNVVPPPCQLLVVLVVLAVDDPVVSVVLVVLLVVDDPVVSNVLSVQLSVQLVVQLVVDPDVVCSNVRSSVRSVVSSDPPVPPDPDPPDPDDDDDDDDPPDDPPQWDQWWWKDWANDIDIDHDDTDGLVRVQVVVCVVPPPTDMDTDDPVD

Mean predicted aligned error: 20.2 Å

Secondary structure (DSSP, 8-state):
--HHHHHHHHHHHT------------------------------------------------SSPPPHHHHHHHHHHHHB-TTS-B-S---HHHHHHHHHHHTTS-HHHHHHHHHHHHHHHTSTTHHHHHHHHHHHHHHHS----HHHHHHHHS---HHHHHHHHHHHHTS-HHHHHHHHHHHHHHHHHHHHH-SSGGGHHHHHHHHHHHHSS-GGG--S------------PPP---TTEEEEEEEEETTEEEEEEEEEEEHHHHHHHHHHHSTTS-EEEE-TT-

pLDDT: mean 75.89, std 20.69, range [34.41, 97.19]

Radius of gyration: 36.73 Å; Cα contacts (8 Å, |Δi|>4): 219; chains: 1; bounding box: 56×55×132 Å

Solvent-accessible surface area (backbone atoms only — not comparable to full-atom values): 17882 Å² total; per-residue (Å²): 110,57,72,67,57,58,56,52,49,52,64,62,69,73,60,78,81,77,80,78,78,85,76,77,96,74,82,94,78,82,89,83,89,89,86,89,84,88,87,83,89,81,89,79,88,81,77,81,79,75,76,76,73,80,70,70,76,82,69,77,81,62,84,53,52,44,65,67,69,59,51,57,52,49,51,46,59,52,33,20,47,100,87,66,48,81,67,42,96,70,53,73,67,57,50,50,47,51,49,64,52,37,52,80,28,26,63,46,58,33,49,52,51,51,51,54,50,53,63,43,60,75,44,100,66,21,68,63,55,50,51,50,53,38,49,54,50,48,68,69,45,66,79,72,40,61,53,54,52,45,51,73,77,36,94,64,53,73,71,51,49,55,51,50,40,58,57,39,73,75,40,55,77,73,52,28,52,57,46,41,52,50,24,54,52,35,18,50,55,34,27,70,70,38,87,50,77,93,45,13,65,63,39,8,50,60,46,16,58,58,65,74,49,59,85,88,71,61,74,77,84,79,88,69,84,83,70,93,71,77,96,66,81,78,83,78,66,61,92,70,49,34,54,58,49,39,33,34,50,66,94,44,81,45,75,53,65,87,59,78,30,39,66,68,54,47,40,54,56,48,46,73,73,42,76,92,56,58,73,47,69,55,58,101,89,117